Protein AF-A0A224XTD8-F1 (afdb_monomer_lite)

Foldseek 3Di:
DDDPVPDQEDEFEPECTQWNWPLVLLLVLLLVLLLVLVVVVVFDPCLSVPDCDPVNVVQLDAFWKQFLLQCKIFHADLQLAGPWMANQVHTDDPVRCCVVCNPRNHDPLSVVCSVPVVCLPPPVNVLGMHHRHDSNRSSLSNSSSSSSVRCVVVVHRNSSVVSVSSVVSCCQAAVQVCLVVVSHPSNVVCVVCVVSIIAARDPVVLVVLQVCVVRHAYEYAYLHQQVVSQVSCCVRNNVVSLSSHQEYEYNCVPPCVVVDQFWKFFDDPSHGDHTDRDTGTSTYIYGDDD

InterPro domains:
  IPR008380 HAD-superfamily hydrolase, subfamily IG, 5'-nucleotidase [PF05761] (3-268)
  IPR008380 HAD-superfamily hydrolase, subfamily IG, 5'-nucleotidase [PTHR12103] (2-268)
  IPR023214 HAD superfamily [G3DSA:3.40.50.1000] (167-289)
  IPR036412 HAD-like superfamily [SSF56784] (1-269)

Secondary structure (DSSP, 8-state):
---GGG-SEEEE-TBTTTB-B-HHHHHHHHHHHHHHHHHHTT--HHHHTS---HHHHHH--TTEEEETTTTEEEEE-TTS-EEEEEETTEEPPHHHHHHHHTTTT--HHHHHHHH-GGGGGSHHHHTTEEEE-STTTTTHHHHHHHHHHHHHHTT---HHHHHHHHHHHHHHHH-THHHHT---HHHHHHHH-GGGTBPPPPHHHHHHHHHHTTTSEEEEE-SS-HHHHHHHHHHHT-TTGGGG-SEEEES-TTTHHHHS---EEEEETTEEEEEESS--TT-EEE----

Structure (mmCIF, N/CA/C/O backbone):
data_AF-A0A224XTD8-F1
#
_entry.id   AF-A0A224XTD8-F1
#
loop_
_atom_site.group_PDB
_atom_site.id
_atom_site.type_symbol
_atom_site.label_atom_id
_atom_site.label_alt_id
_atom_site.label_comp_id
_atom_site.label_asym_id
_atom_site.label_entity_id
_atom_site.label_seq_id
_atom_site.pdbx_PDB_ins_code
_atom_site.Cartn_x
_atom_site.Cartn_y
_atom_site.Cartn_z
_atom_site.occupancy
_atom_site.B_iso_or_equiv
_atom_site.auth_seq_id
_atom_site.auth_comp_id
_atom_site.auth_asym_id
_atom_site.auth_atom_id
_atom_site.pdbx_PDB_model_num
ATOM 1 N N . SER A 1 1 ? 12.846 6.103 29.616 1.00 82.56 1 SER A N 1
ATOM 2 C CA . SER A 1 1 ? 12.222 4.875 29.083 1.00 82.56 1 SER A CA 1
ATOM 3 C C . SER A 1 1 ? 10.746 5.136 28.841 1.00 82.56 1 SER A C 1
ATOM 5 O O . SER A 1 1 ? 10.164 5.953 29.549 1.00 82.56 1 SER A O 1
ATOM 7 N N . PHE A 1 2 ? 10.160 4.486 27.834 1.00 87.44 2 PHE A N 1
ATOM 8 C CA . PHE A 1 2 ? 8.716 4.507 27.592 1.00 87.44 2 PHE A CA 1
ATOM 9 C C . PHE A 1 2 ? 7.998 3.630 28.633 1.00 87.44 2 PHE A C 1
ATOM 11 O O . PHE A 1 2 ? 8.485 2.545 28.948 1.00 87.44 2 PHE A O 1
ATOM 18 N N . ASN A 1 3 ? 6.880 4.109 29.184 1.00 89.88 3 ASN A N 1
ATOM 19 C CA . ASN A 1 3 ? 6.009 3.348 30.082 1.00 89.88 3 ASN A CA 1
ATOM 20 C C . ASN A 1 3 ? 4.548 3.704 29.773 1.00 89.88 3 ASN A C 1
ATOM 22 O O . ASN A 1 3 ? 4.142 4.848 29.973 1.00 89.88 3 ASN A O 1
ATOM 26 N N . VAL A 1 4 ? 3.786 2.711 29.313 1.00 87.88 4 VAL A N 1
ATOM 27 C CA . VAL A 1 4 ? 2.382 2.839 28.902 1.00 87.88 4 VAL A CA 1
ATOM 28 C C . VAL A 1 4 ? 1.454 3.290 30.039 1.00 87.88 4 VAL A C 1
ATOM 30 O O . VAL A 1 4 ? 0.474 3.991 29.797 1.00 87.88 4 VAL A O 1
ATOM 33 N N . ASP A 1 5 ? 1.790 2.978 31.292 1.00 88.62 5 ASP A N 1
ATOM 34 C CA . ASP A 1 5 ? 0.961 3.309 32.454 1.00 88.62 5 ASP A CA 1
ATOM 35 C C . ASP A 1 5 ? 0.851 4.817 32.683 1.00 88.62 5 ASP A C 1
ATOM 37 O O . ASP A 1 5 ? -0.138 5.272 33.250 1.00 88.62 5 ASP A O 1
ATOM 41 N N . ARG A 1 6 ? 1.832 5.588 32.194 1.00 94.00 6 ARG A N 1
ATOM 42 C CA . ARG A 1 6 ? 1.903 7.051 32.332 1.00 94.00 6 ARG A CA 1
ATOM 43 C C . ARG A 1 6 ? 1.009 7.821 31.360 1.00 94.00 6 ARG A C 1
ATOM 45 O O . ARG A 1 6 ? 1.012 9.046 31.412 1.00 94.00 6 ARG A O 1
ATOM 52 N N . TYR A 1 7 ? 0.312 7.133 30.460 1.00 95.31 7 TYR A N 1
ATOM 53 C CA . TYR A 1 7 ? -0.544 7.754 29.454 1.00 95.31 7 TYR A CA 1
ATOM 54 C C . TYR A 1 7 ? -2.014 7.468 29.754 1.00 95.31 7 TYR A C 1
ATOM 56 O O . TYR A 1 7 ? -2.380 6.320 30.017 1.00 95.31 7 TYR A O 1
ATOM 64 N N . ASP A 1 8 ? -2.849 8.503 29.687 1.00 96.00 8 ASP A N 1
ATOM 65 C CA . ASP A 1 8 ? -4.299 8.392 29.899 1.00 96.00 8 ASP A CA 1
ATOM 66 C C . ASP A 1 8 ? -5.019 7.836 28.667 1.00 96.00 8 ASP A C 1
ATOM 68 O O . ASP A 1 8 ? -6.026 7.138 28.789 1.00 96.00 8 ASP A O 1
ATOM 72 N N . CYS A 1 9 ? -4.464 8.114 27.484 1.00 96.50 9 CYS A N 1
ATOM 73 C CA . CYS A 1 9 ? -5.020 7.723 26.197 1.00 96.50 9 CYS A CA 1
ATOM 74 C C . CYS A 1 9 ? -4.008 6.900 25.393 1.00 96.50 9 CYS A C 1
ATOM 76 O O . CYS A 1 9 ? -2.834 7.268 25.307 1.00 96.50 9 CYS A O 1
ATOM 78 N N . ILE A 1 10 ? -4.466 5.819 24.762 1.00 96.69 10 ILE A N 1
ATOM 79 C CA . ILE A 1 10 ? -3.646 4.958 23.904 1.00 96.69 10 ILE A CA 1
ATOM 80 C C . ILE A 1 10 ? -4.344 4.780 22.559 1.00 96.69 10 ILE A C 1
ATOM 82 O O . ILE A 1 10 ? -5.475 4.301 22.491 1.00 96.69 10 ILE A O 1
ATOM 86 N N . GLY A 1 11 ? -3.642 5.160 21.493 1.00 96.38 11 GLY A N 1
ATOM 87 C CA . GLY A 1 11 ? -4.108 5.041 20.118 1.00 96.38 11 GLY A CA 1
ATOM 88 C C . GLY A 1 11 ? -3.458 3.876 19.391 1.00 96.38 11 GLY A C 1
ATOM 89 O O . GLY A 1 11 ? -2.244 3.698 19.477 1.00 96.38 11 GLY A O 1
ATOM 90 N N . PHE A 1 12 ? -4.253 3.132 18.632 1.00 97.62 12 PHE A N 1
ATOM 91 C CA . PHE A 1 12 ? -3.788 2.066 17.752 1.00 97.62 12 PHE A CA 1
ATOM 92 C C . PHE A 1 12 ? -4.053 2.410 16.289 1.00 97.62 12 PHE A C 1
ATOM 94 O O . PHE A 1 12 ? -5.037 3.071 15.963 1.00 97.62 12 PHE A O 1
ATOM 101 N N . ASP A 1 13 ? -3.189 1.923 15.404 1.00 97.69 13 ASP A N 1
ATOM 102 C CA . ASP A 1 13 ? -3.504 1.784 13.983 1.00 97.69 13 ASP A CA 1
ATOM 103 C C . ASP A 1 13 ? -4.098 0.393 13.715 1.00 97.69 13 ASP A C 1
ATOM 105 O O . ASP A 1 13 ? -3.939 -0.522 14.525 1.00 97.69 13 ASP A O 1
ATOM 109 N N . LEU A 1 14 ? -4.779 0.217 12.583 1.00 97.81 14 LEU A N 1
ATOM 110 C CA . LEU A 1 14 ? -5.357 -1.064 12.189 1.00 97.81 14 LEU A CA 1
ATOM 111 C C . LEU A 1 14 ? -4.407 -1.844 11.279 1.00 97.81 14 LEU A C 1
ATOM 113 O O . LEU A 1 14 ? -3.783 -2.812 11.715 1.00 97.81 14 LEU A O 1
ATOM 117 N N . ASP A 1 15 ? -4.309 -1.433 10.018 1.00 96.75 15 ASP A N 1
ATOM 118 C CA . ASP A 1 15 ? -3.609 -2.167 8.970 1.00 96.75 15 ASP A CA 1
ATOM 119 C C . ASP A 1 15 ? -2.102 -2.225 9.237 1.00 96.75 15 ASP A C 1
ATOM 121 O O . ASP A 1 15 ? -1.460 -1.208 9.489 1.00 96.75 15 ASP A O 1
ATOM 125 N N . ASN A 1 16 ? -1.532 -3.432 9.203 1.00 94.00 16 ASN A N 1
ATOM 126 C CA . ASN A 1 16 ? -0.135 -3.709 9.553 1.00 94.00 16 ASN A CA 1
ATOM 127 C C . ASN A 1 16 ? 0.260 -3.320 10.993 1.00 94.00 16 ASN A C 1
ATOM 129 O O . ASN A 1 16 ? 1.447 -3.177 11.281 1.00 94.00 16 ASN A O 1
ATOM 133 N N . THR A 1 17 ? -0.718 -3.161 11.895 1.00 96.00 17 THR A N 1
ATOM 134 C CA . THR A 1 17 ? -0.498 -2.957 13.339 1.00 96.00 17 THR A CA 1
ATOM 135 C C . THR A 1 17 ? -1.310 -3.947 14.169 1.00 96.00 17 THR A C 1
ATOM 137 O O . THR A 1 17 ? -0.736 -4.841 14.778 1.00 96.00 17 THR A O 1
ATOM 140 N N . LEU A 1 18 ? -2.641 -3.825 14.189 1.00 97.69 18 LEU A N 1
ATOM 141 C CA . LEU A 1 18 ? -3.521 -4.812 14.830 1.00 97.69 18 LEU A CA 1
ATOM 142 C C . LEU A 1 18 ? -3.983 -5.891 13.846 1.00 97.69 18 LEU A C 1
ATOM 144 O O . LEU A 1 18 ? -4.163 -7.049 14.222 1.00 97.69 18 LEU A O 1
ATOM 148 N N . CYS A 1 19 ? -4.166 -5.503 12.584 1.00 97.81 19 CYS A N 1
ATOM 149 C CA . CYS A 1 19 ? -4.455 -6.388 11.469 1.00 97.81 19 CYS A CA 1
ATOM 150 C C . CYS A 1 19 ? -3.156 -6.690 10.720 1.00 97.81 19 CYS A C 1
ATOM 152 O O . CYS A 1 19 ? -2.729 -5.924 9.854 1.00 97.81 19 CYS A O 1
ATOM 154 N N . GLU A 1 20 ? -2.516 -7.801 11.070 1.00 97.50 20 GLU A N 1
ATOM 155 C CA . GLU A 1 20 ? -1.327 -8.277 10.369 1.00 97.50 20 GLU A CA 1
ATOM 156 C C . GLU A 1 20 ? -1.709 -9.046 9.102 1.00 97.50 20 GLU A C 1
ATOM 158 O O . GLU A 1 20 ? -2.584 -9.914 9.121 1.00 97.50 20 GLU A O 1
ATOM 163 N N . TYR A 1 21 ? -1.008 -8.765 8.007 1.00 97.69 21 TYR A N 1
ATOM 164 C CA . TYR A 1 21 ? -1.218 -9.434 6.730 1.00 97.69 21 TYR A CA 1
ATOM 165 C C . TYR A 1 21 ? -0.177 -10.532 6.486 1.00 97.69 21 TYR A C 1
ATOM 167 O O . TYR A 1 21 ? 0.972 -10.463 6.929 1.00 97.69 21 TYR A O 1
ATOM 175 N N . LYS A 1 22 ? -0.569 -11.554 5.727 1.00 98.00 22 LYS A N 1
ATOM 176 C CA . LYS A 1 22 ? 0.317 -12.593 5.197 1.00 98.00 22 LYS A CA 1
ATOM 177 C C . LYS A 1 22 ? 1.077 -12.022 4.006 1.00 98.00 22 LYS A C 1
ATOM 179 O O . LYS A 1 22 ? 0.638 -12.149 2.867 1.00 98.00 22 LYS A O 1
ATOM 184 N N . ILE A 1 23 ? 2.207 -11.376 4.294 1.00 95.69 23 ILE A N 1
ATOM 185 C CA . ILE A 1 23 ? 2.926 -10.509 3.347 1.00 95.69 23 ILE A CA 1
ATOM 186 C C . ILE A 1 23 ? 3.229 -11.187 2.003 1.00 95.69 23 ILE A C 1
ATOM 188 O O . ILE A 1 23 ? 2.954 -10.584 0.975 1.00 95.69 23 ILE A O 1
ATOM 192 N N . ASP A 1 24 ? 3.720 -12.433 1.974 1.00 96.44 24 ASP A N 1
ATOM 193 C CA . ASP A 1 24 ? 3.998 -13.121 0.697 1.00 96.44 24 ASP A CA 1
ATOM 194 C C . ASP A 1 24 ? 2.729 -13.275 -0.164 1.00 96.44 24 ASP A C 1
ATOM 196 O O . ASP A 1 24 ? 2.730 -12.915 -1.340 1.00 96.44 24 ASP A O 1
ATOM 200 N N . ALA A 1 25 ? 1.620 -13.726 0.432 1.00 97.94 25 ALA A N 1
ATOM 201 C CA . ALA A 1 25 ? 0.355 -13.905 -0.277 1.00 97.94 25 ALA A CA 1
ATOM 202 C C . ALA A 1 25 ? -0.260 -12.567 -0.720 1.00 97.94 25 ALA A C 1
ATOM 204 O O . ALA A 1 25 ? -0.749 -12.457 -1.846 1.00 97.94 25 ALA A O 1
ATOM 205 N N . LEU A 1 26 ? -0.214 -11.553 0.152 1.00 97.62 26 LEU A N 1
ATOM 206 C CA . LEU A 1 26 ? -0.720 -10.208 -0.122 1.00 97.62 26 LEU A CA 1
ATOM 207 C C . LEU A 1 26 ? 0.027 -9.570 -1.302 1.00 97.62 26 LEU A C 1
ATOM 209 O O . LEU A 1 26 ? -0.596 -9.207 -2.295 1.00 97.62 26 LEU A O 1
ATOM 213 N N . VAL A 1 27 ? 1.357 -9.532 -1.237 1.00 97.56 27 VAL A N 1
ATOM 214 C CA . VAL A 1 27 ? 2.216 -8.881 -2.240 1.00 97.56 27 VAL A CA 1
ATOM 215 C C . VAL A 1 27 ? 2.088 -9.541 -3.608 1.00 97.56 27 VAL A C 1
ATOM 217 O O . VAL A 1 27 ? 2.054 -8.854 -4.627 1.00 97.56 27 VAL A O 1
ATOM 220 N N . ARG A 1 28 ? 1.972 -10.875 -3.656 1.00 98.12 28 ARG A N 1
ATOM 221 C CA . ARG A 1 28 ? 1.723 -11.601 -4.911 1.00 98.12 28 ARG A CA 1
ATOM 222 C C . ARG A 1 28 ? 0.379 -11.227 -5.522 1.00 98.12 28 ARG A C 1
ATOM 224 O O . ARG A 1 28 ? 0.301 -11.002 -6.727 1.00 98.12 28 ARG A O 1
ATOM 231 N N . MET A 1 29 ? -0.675 -11.176 -4.708 1.00 98.31 29 MET A N 1
ATOM 232 C CA . MET A 1 29 ? -1.998 -10.762 -5.170 1.00 98.31 29 MET A CA 1
ATOM 233 C C . MET A 1 29 ? -1.961 -9.328 -5.701 1.00 98.31 29 MET A C 1
ATOM 235 O O . MET A 1 29 ? -2.441 -9.084 -6.803 1.00 98.31 29 MET A O 1
ATOM 239 N N . GLU A 1 30 ? -1.384 -8.399 -4.944 1.00 98.50 30 GLU A N 1
ATOM 240 C CA . GLU A 1 30 ? -1.277 -6.996 -5.338 1.00 98.50 30 GLU A CA 1
ATOM 241 C C . GLU A 1 30 ? -0.510 -6.849 -6.647 1.00 98.50 30 GLU A C 1
ATOM 243 O O . GLU A 1 30 ? -1.040 -6.259 -7.584 1.00 98.50 30 GLU A O 1
ATOM 248 N N . TYR A 1 31 ? 0.674 -7.463 -6.760 1.00 98.75 31 TYR A N 1
ATOM 249 C CA . TYR A 1 31 ? 1.445 -7.455 -8.000 1.00 98.75 31 TYR A CA 1
ATOM 250 C C . TYR A 1 31 ? 0.620 -7.958 -9.187 1.00 98.75 31 TYR A C 1
ATOM 252 O O . TYR A 1 31 ? 0.594 -7.308 -10.229 1.00 98.75 31 TYR A O 1
ATOM 260 N N . ASN A 1 32 ? -0.078 -9.088 -9.039 1.00 98.50 32 ASN A N 1
ATOM 261 C CA . ASN A 1 32 ? -0.877 -9.657 -10.124 1.00 98.50 32 ASN A CA 1
ATOM 262 C C . ASN A 1 32 ? -2.002 -8.708 -10.559 1.00 98.50 32 ASN A C 1
ATOM 264 O O . ASN A 1 32 ? -2.201 -8.511 -11.754 1.00 98.50 32 ASN A O 1
ATOM 268 N N . VAL A 1 33 ? -2.690 -8.066 -9.609 1.00 98.44 33 VAL A N 1
ATOM 269 C CA . VAL A 1 33 ? -3.727 -7.067 -9.916 1.00 98.44 33 VAL A CA 1
ATOM 270 C C . VAL A 1 33 ? -3.128 -5.851 -10.634 1.00 98.44 33 VAL A C 1
ATOM 272 O O . VAL A 1 33 ? -3.701 -5.376 -11.617 1.00 98.44 33 VAL A O 1
ATOM 275 N N . MET A 1 34 ? -1.960 -5.369 -10.195 1.00 98.69 34 MET A N 1
ATOM 276 C CA . MET A 1 34 ? -1.246 -4.275 -10.864 1.00 98.69 34 MET A CA 1
ATOM 277 C C . MET A 1 34 ? -0.840 -4.661 -12.293 1.00 98.69 34 MET A C 1
ATOM 279 O O . MET A 1 34 ? -1.063 -3.898 -13.233 1.00 98.69 34 MET A O 1
ATOM 283 N N . ALA A 1 35 ? -0.273 -5.856 -12.466 1.00 98.69 35 ALA A N 1
ATOM 284 C CA . ALA A 1 35 ? 0.161 -6.389 -13.750 1.00 98.69 35 ALA A CA 1
ATOM 285 C C . ALA A 1 35 ? -1.012 -6.531 -14.727 1.00 98.69 35 ALA A C 1
ATOM 287 O O . ALA A 1 35 ? -0.908 -6.072 -15.860 1.00 98.69 35 ALA A O 1
ATOM 288 N N . GLU A 1 36 ? -2.145 -7.092 -14.296 1.00 98.44 36 GLU A N 1
ATOM 289 C CA . GLU A 1 36 ? -3.362 -7.199 -15.112 1.00 98.44 36 GLU A CA 1
ATOM 290 C C . GLU A 1 36 ? -3.854 -5.825 -15.587 1.00 98.44 36 GLU A C 1
ATOM 292 O O . GLU A 1 36 ? -4.170 -5.648 -16.768 1.00 98.44 36 GLU A O 1
ATOM 297 N N . HIS A 1 37 ? -3.869 -4.831 -14.693 1.00 98.12 37 HIS A N 1
ATOM 298 C CA . HIS A 1 37 ? -4.265 -3.472 -15.051 1.00 98.12 37 HIS A CA 1
ATOM 299 C C . HIS A 1 37 ? -3.313 -2.862 -16.088 1.00 98.12 37 HIS A C 1
ATOM 301 O O . HIS A 1 37 ? -3.766 -2.339 -17.105 1.00 98.12 37 HIS A O 1
ATOM 307 N N . LEU A 1 38 ? -1.999 -2.966 -15.886 1.00 98.62 38 LEU A N 1
ATOM 308 C CA . LEU A 1 38 ? -1.000 -2.457 -16.832 1.00 98.62 38 LEU A CA 1
ATOM 309 C C . LEU A 1 38 ? -1.067 -3.195 -18.181 1.00 98.62 38 LEU A C 1
ATOM 311 O O . LEU A 1 38 ? -1.024 -2.573 -19.238 1.00 98.62 38 LEU A O 1
ATOM 315 N N . ILE A 1 39 ? -1.281 -4.510 -18.192 1.00 98.62 39 ILE A N 1
ATOM 316 C CA . ILE A 1 39 ? -1.492 -5.263 -19.438 1.00 98.62 39 ILE A CA 1
ATOM 317 C C . ILE A 1 39 ? -2.714 -4.726 -20.194 1.00 98.62 39 ILE A C 1
ATOM 319 O O . ILE A 1 39 ? -2.646 -4.529 -21.407 1.00 98.62 39 ILE A O 1
ATOM 323 N N . SER A 1 40 ? -3.806 -4.403 -19.491 1.00 97.75 40 SER A N 1
ATOM 324 C CA . SER A 1 40 ? -4.997 -3.795 -20.108 1.00 97.75 40 SER A CA 1
ATOM 325 C C . SER A 1 40 ? -4.729 -2.414 -20.730 1.00 97.75 40 SER A C 1
ATOM 327 O O . SER A 1 40 ? -5.443 -1.997 -21.642 1.00 97.75 40 SER A O 1
ATOM 329 N N . LYS A 1 41 ? -3.669 -1.727 -20.284 1.00 96.50 41 LYS A N 1
ATOM 330 C CA . LYS A 1 41 ? -3.176 -0.455 -20.837 1.00 96.50 41 LYS A CA 1
ATOM 331 C C . LYS A 1 41 ? -2.233 -0.635 -22.031 1.00 96.50 41 LYS A C 1
ATOM 333 O O . LYS A 1 41 ? -1.846 0.351 -22.650 1.00 96.50 41 LYS A O 1
ATOM 338 N N . GLY A 1 42 ? -1.891 -1.872 -22.394 1.00 97.12 42 GLY A N 1
ATOM 339 C CA . GLY A 1 42 ? -1.042 -2.181 -23.547 1.00 97.12 42 GLY A CA 1
ATOM 340 C C . GLY A 1 42 ? 0.438 -2.386 -23.217 1.00 97.12 42 GLY A C 1
ATOM 341 O O . GLY A 1 42 ? 1.272 -2.330 -24.126 1.00 97.12 42 GLY A O 1
ATOM 342 N N . TYR A 1 43 ? 0.777 -2.621 -21.946 1.00 98.19 43 TYR A N 1
ATOM 343 C CA . TYR A 1 43 ? 2.094 -3.132 -21.557 1.00 98.19 43 TYR A CA 1
ATOM 344 C C . TYR A 1 43 ? 2.214 -4.634 -21.854 1.00 98.19 43 TYR A C 1
ATOM 346 O O . TYR A 1 43 ? 1.221 -5.364 -21.899 1.00 98.19 43 TYR A O 1
ATOM 354 N N . SER A 1 44 ? 3.440 -5.115 -22.066 1.00 98.06 44 SER A N 1
ATOM 355 C CA . SER A 1 44 ? 3.682 -6.513 -22.440 1.00 98.06 44 SER A CA 1
ATOM 356 C C . SER A 1 44 ? 3.272 -7.515 -21.357 1.00 98.06 44 SER A C 1
ATOM 358 O O . SER A 1 44 ? 3.895 -7.616 -20.297 1.00 98.06 44 SER A O 1
ATOM 360 N N . ALA A 1 45 ? 2.284 -8.353 -21.684 1.00 98.25 45 ALA A N 1
ATOM 361 C CA . ALA A 1 45 ? 1.874 -9.481 -20.850 1.00 98.25 45 ALA A CA 1
ATOM 362 C C . ALA A 1 45 ? 3.002 -10.493 -20.622 1.00 98.25 45 ALA A C 1
ATOM 364 O O . ALA A 1 45 ? 3.098 -11.056 -19.539 1.00 98.25 45 ALA A O 1
ATOM 365 N N . HIS A 1 46 ? 3.887 -10.695 -21.602 1.00 97.75 46 HIS A N 1
ATOM 366 C CA . HIS A 1 46 ? 5.026 -11.602 -21.448 1.00 97.75 46 HIS A CA 1
ATOM 367 C C . HIS A 1 46 ? 5.981 -11.143 -20.335 1.00 97.75 46 HIS A C 1
ATOM 369 O O . HIS A 1 46 ? 6.523 -11.972 -19.611 1.00 97.75 46 HIS A O 1
ATOM 375 N N . ILE A 1 47 ? 6.185 -9.830 -20.192 1.00 97.88 47 ILE A N 1
ATOM 376 C CA . ILE A 1 47 ? 7.093 -9.267 -19.186 1.00 97.88 47 ILE A CA 1
ATOM 377 C C . ILE A 1 47 ? 6.381 -9.151 -17.831 1.00 97.88 47 ILE A C 1
ATOM 379 O O . ILE A 1 47 ? 6.921 -9.576 -16.812 1.00 97.88 47 ILE A O 1
ATOM 383 N N . LEU A 1 48 ? 5.157 -8.615 -17.807 1.00 98.50 48 LEU A N 1
ATOM 384 C CA . LEU A 1 48 ? 4.419 -8.377 -16.562 1.00 98.50 48 LEU A CA 1
ATOM 385 C C . LEU A 1 48 ? 3.867 -9.654 -15.918 1.00 98.50 48 LEU A C 1
ATOM 387 O O . LEU A 1 48 ? 3.847 -9.746 -14.697 1.00 98.50 48 LEU A O 1
ATOM 391 N N . ALA A 1 49 ? 3.476 -10.663 -16.698 1.00 97.81 49 ALA A N 1
ATOM 392 C CA . ALA A 1 49 ? 3.006 -11.944 -16.162 1.00 97.81 49 ALA A CA 1
ATOM 393 C C . ALA A 1 49 ? 4.139 -12.966 -15.955 1.00 97.81 49 ALA A C 1
ATOM 395 O O . ALA A 1 49 ? 3.872 -14.142 -15.697 1.00 97.81 49 ALA A O 1
ATOM 396 N N . ALA A 1 50 ? 5.406 -12.549 -16.081 1.00 97.88 50 ALA A N 1
ATOM 397 C CA . ALA A 1 50 ? 6.532 -13.425 -15.789 1.00 97.88 50 ALA A CA 1
ATOM 398 C C . ALA A 1 50 ? 6.487 -13.885 -14.315 1.00 97.88 50 ALA A C 1
ATOM 400 O O . ALA A 1 50 ? 6.068 -13.104 -13.450 1.00 97.88 50 ALA A O 1
ATOM 401 N N . PRO A 1 51 ? 6.927 -15.121 -14.003 1.00 97.12 51 PRO A N 1
ATOM 402 C CA . PRO A 1 51 ? 6.857 -15.669 -12.652 1.00 97.12 51 PRO A CA 1
ATOM 403 C C . PRO A 1 51 ? 7.461 -14.749 -11.583 1.00 97.12 51 PRO A C 1
ATOM 405 O O . PRO A 1 51 ? 8.381 -13.976 -11.854 1.00 97.12 51 PRO A O 1
ATOM 408 N N . LEU A 1 52 ? 6.919 -14.847 -10.369 1.00 97.44 52 LEU A N 1
ATOM 409 C CA . LEU A 1 52 ? 7.425 -14.166 -9.179 1.00 97.44 52 LEU A CA 1
ATOM 410 C C . LEU A 1 52 ? 8.238 -15.153 -8.342 1.00 97.44 52 LEU A C 1
ATOM 412 O O . LEU A 1 52 ? 7.692 -15.795 -7.433 1.00 97.44 52 LEU A O 1
ATOM 416 N N . ASP A 1 53 ? 9.516 -15.318 -8.675 1.00 95.75 53 ASP A N 1
ATOM 417 C CA . ASP A 1 53 ? 10.419 -16.140 -7.880 1.00 95.75 53 ASP A CA 1
ATOM 418 C C . ASP A 1 53 ? 10.965 -15.359 -6.667 1.00 95.75 53 ASP A C 1
ATOM 420 O O . ASP A 1 53 ? 10.534 -14.243 -6.365 1.00 95.75 53 ASP A O 1
ATOM 424 N N . ALA A 1 54 ? 11.863 -15.972 -5.892 1.00 95.75 54 ALA A N 1
ATOM 425 C CA . ALA A 1 54 ? 12.407 -15.350 -4.685 1.00 95.75 54 ALA A CA 1
ATOM 426 C C . ALA A 1 54 ? 13.117 -14.010 -4.960 1.00 95.75 54 ALA A C 1
ATOM 428 O O . ALA A 1 54 ? 13.078 -13.120 -4.113 1.00 95.75 54 ALA A O 1
ATOM 429 N N . LYS A 1 55 ? 13.739 -13.847 -6.131 1.00 95.94 55 LYS A N 1
ATOM 430 C CA . LYS A 1 55 ? 14.413 -12.621 -6.557 1.00 95.94 55 LYS A CA 1
ATOM 431 C C . LYS A 1 55 ? 13.408 -11.513 -6.857 1.00 95.94 55 LYS A C 1
ATOM 433 O O . LYS A 1 55 ? 13.623 -10.384 -6.425 1.00 95.94 55 LYS A O 1
ATOM 438 N N . GLU A 1 56 ? 12.317 -11.808 -7.565 1.00 97.12 56 GLU A N 1
ATOM 439 C CA . GLU A 1 56 ? 11.250 -10.824 -7.787 1.00 97.12 56 GLU A CA 1
ATOM 440 C C . GLU A 1 56 ? 10.600 -10.396 -6.475 1.00 97.12 56 GLU A C 1
ATOM 442 O O . GLU A 1 56 ? 10.345 -9.210 -6.271 1.00 97.12 56 GLU A O 1
ATOM 447 N N . MET A 1 57 ? 10.371 -11.351 -5.571 1.00 96.88 57 MET A N 1
ATOM 448 C CA . MET A 1 57 ? 9.837 -11.048 -4.246 1.00 96.88 57 MET A CA 1
ATOM 449 C C . MET A 1 57 ? 10.797 -10.170 -3.433 1.00 96.88 57 MET A C 1
ATOM 451 O O . MET A 1 57 ? 10.345 -9.226 -2.794 1.00 96.88 57 MET A O 1
ATOM 455 N N . ASP A 1 58 ? 12.110 -10.424 -3.491 1.00 95.06 58 ASP A N 1
ATOM 456 C CA . ASP A 1 58 ? 13.121 -9.597 -2.816 1.00 95.06 58 ASP A CA 1
ATOM 457 C C . ASP A 1 58 ? 13.261 -8.196 -3.432 1.00 95.06 58 ASP A C 1
ATOM 459 O O . ASP A 1 58 ? 13.610 -7.256 -2.722 1.00 95.06 58 ASP A O 1
ATOM 463 N N . PHE A 1 59 ? 12.956 -8.022 -4.723 1.00 97.06 59 PHE A N 1
ATOM 464 C CA . PHE A 1 59 ? 12.965 -6.710 -5.381 1.00 97.06 59 PHE A CA 1
ATOM 465 C C . PHE A 1 59 ? 11.888 -5.769 -4.814 1.00 97.06 59 PHE A C 1
ATOM 467 O O . PHE A 1 59 ? 12.101 -4.557 -4.726 1.00 97.06 59 PHE A O 1
ATOM 474 N N . MET A 1 60 ? 10.743 -6.318 -4.397 1.00 97.12 60 MET A N 1
ATOM 475 C CA . MET A 1 60 ? 9.610 -5.564 -3.856 1.00 97.12 60 MET A CA 1
ATOM 476 C C . MET A 1 60 ? 9.850 -5.164 -2.396 1.00 97.12 60 MET A C 1
ATOM 478 O O . MET A 1 60 ? 9.364 -5.802 -1.466 1.00 97.12 60 MET A O 1
ATOM 482 N N . GLN A 1 61 ? 10.621 -4.093 -2.188 1.00 93.62 61 GLN A N 1
ATOM 483 C CA . GLN A 1 61 ? 11.027 -3.625 -0.858 1.00 93.62 61 GLN A CA 1
ATOM 484 C C . GLN A 1 61 ? 10.343 -2.318 -0.455 1.00 93.62 61 GLN A C 1
ATOM 486 O O . GLN A 1 61 ? 10.198 -1.390 -1.251 1.00 93.62 61 GLN A O 1
ATOM 491 N N . ARG A 1 62 ? 10.045 -2.183 0.842 1.00 93.25 62 ARG A N 1
ATOM 492 C CA . ARG A 1 62 ? 9.651 -0.896 1.431 1.00 93.25 62 ARG A CA 1
ATOM 493 C C . ARG A 1 62 ? 10.806 0.104 1.463 1.00 93.25 62 ARG A C 1
ATOM 495 O O . ARG A 1 62 ? 11.985 -0.229 1.650 1.00 93.25 62 ARG A O 1
ATOM 502 N N . GLY A 1 63 ? 10.443 1.374 1.359 1.00 90.69 63 GLY A N 1
ATOM 503 C CA . GLY A 1 63 ? 11.342 2.520 1.354 1.00 90.69 63 GLY A CA 1
ATOM 504 C C . GLY A 1 63 ? 12.134 2.656 0.057 1.00 90.69 63 GLY A C 1
ATOM 505 O O . GLY A 1 63 ? 13.290 3.079 0.121 1.00 90.69 63 GLY A O 1
ATOM 506 N N . LEU A 1 64 ? 11.574 2.216 -1.071 1.00 94.50 64 LEU A N 1
ATOM 507 C CA . LEU A 1 64 ? 12.062 2.539 -2.413 1.00 94.50 64 LEU A CA 1
ATOM 508 C C . LEU A 1 64 ? 11.364 3.808 -2.916 1.00 94.50 64 LEU A C 1
ATOM 510 O O . LEU A 1 64 ? 10.262 4.132 -2.472 1.00 94.50 64 LEU A O 1
ATOM 514 N N . LEU A 1 65 ? 11.998 4.517 -3.848 1.00 93.25 65 LEU A N 1
ATOM 515 C CA . LEU A 1 65 ? 11.360 5.595 -4.599 1.00 93.25 65 LEU A CA 1
ATOM 516 C C . LEU A 1 65 ? 11.341 5.236 -6.083 1.00 93.25 65 LEU A C 1
ATOM 518 O O . LEU A 1 65 ? 12.335 4.749 -6.620 1.00 93.25 65 LEU A O 1
ATOM 522 N N . LEU A 1 66 ? 10.224 5.514 -6.740 1.00 95.38 66 LEU A N 1
ATOM 523 C CA . LEU A 1 66 ? 10.108 5.483 -8.191 1.00 95.38 66 LEU A CA 1
ATOM 524 C C . LEU A 1 66 ? 10.445 6.874 -8.718 1.00 95.38 66 LEU A C 1
ATOM 526 O O . LEU A 1 66 ? 9.838 7.848 -8.283 1.00 95.38 66 LEU A O 1
ATOM 530 N N . ASP A 1 67 ? 11.415 6.958 -9.618 1.00 94.38 67 ASP A N 1
ATOM 531 C CA . ASP A 1 67 ? 11.776 8.155 -10.374 1.00 94.38 67 ASP A CA 1
ATOM 532 C C . ASP A 1 67 ? 11.133 8.043 -11.759 1.00 94.38 67 ASP A C 1
ATOM 534 O O . ASP A 1 67 ? 11.591 7.287 -12.627 1.00 94.38 67 ASP A O 1
ATOM 538 N N . PHE A 1 68 ? 10.033 8.770 -11.942 1.00 94.56 68 PHE A N 1
ATOM 539 C CA . PHE A 1 68 ? 9.262 8.784 -13.181 1.00 94.56 68 PHE A CA 1
ATOM 540 C C . PHE A 1 68 ? 9.947 9.579 -14.289 1.00 94.56 68 PHE A C 1
ATOM 542 O O . PHE A 1 68 ? 9.669 9.344 -15.461 1.00 94.56 68 PHE A O 1
ATOM 549 N N . GLU A 1 69 ? 10.872 10.483 -13.956 1.00 91.88 69 GLU A N 1
ATOM 550 C CA . GLU A 1 69 ? 11.620 11.232 -14.968 1.00 91.88 69 GLU A CA 1
ATOM 551 C C . GLU A 1 69 ? 12.666 10.348 -15.651 1.00 91.88 69 GLU A C 1
ATOM 553 O O . GLU A 1 69 ? 12.932 10.514 -16.841 1.00 91.88 69 GLU A O 1
ATOM 558 N N . ARG A 1 70 ? 13.273 9.419 -14.901 1.00 94.12 70 ARG A N 1
ATOM 559 C CA . ARG A 1 70 ? 14.413 8.613 -15.373 1.00 94.12 70 ARG A CA 1
ATOM 560 C C . ARG A 1 70 ? 14.116 7.130 -15.566 1.00 94.12 70 ARG A C 1
ATOM 562 O O . ARG A 1 70 ? 15.025 6.413 -15.963 1.00 94.12 70 ARG A O 1
ATOM 569 N N . GLY A 1 71 ? 12.907 6.651 -15.271 1.00 97.06 71 GLY A N 1
ATOM 570 C CA . GLY A 1 71 ? 12.608 5.215 -15.374 1.00 97.06 71 GLY A CA 1
ATOM 571 C C . GLY A 1 71 ? 13.299 4.376 -14.292 1.00 97.06 71 GLY A C 1
ATOM 572 O O . GLY A 1 71 ? 13.557 3.190 -14.492 1.00 97.06 71 GLY A O 1
ATOM 573 N N . ASN A 1 72 ? 13.648 4.991 -13.157 1.00 97.62 72 ASN A N 1
ATOM 574 C CA . ASN A 1 72 ? 14.510 4.364 -12.157 1.00 97.62 72 ASN A CA 1
ATOM 575 C C . ASN A 1 72 ? 13.764 3.999 -10.873 1.00 97.62 72 ASN A C 1
ATOM 577 O O . ASN A 1 72 ? 12.809 4.662 -10.471 1.00 97.62 72 ASN A O 1
ATOM 581 N N . ILE A 1 73 ? 14.270 2.979 -10.186 1.00 97.88 73 ILE A N 1
ATOM 582 C CA . ILE A 1 73 ? 13.871 2.602 -8.833 1.00 97.88 73 ILE A CA 1
ATOM 583 C C . ILE A 1 73 ? 15.083 2.829 -7.940 1.00 97.88 73 ILE A C 1
ATOM 585 O O . ILE A 1 73 ? 16.144 2.253 -8.176 1.00 97.88 73 ILE A O 1
ATOM 589 N N . ILE A 1 74 ? 14.953 3.689 -6.932 1.00 95.38 74 ILE A N 1
ATOM 590 C CA . ILE A 1 74 ? 16.084 4.154 -6.123 1.00 95.38 74 ILE A CA 1
ATOM 591 C C . ILE A 1 74 ? 15.905 3.823 -4.641 1.00 95.38 74 ILE A C 1
ATOM 593 O O . ILE A 1 74 ? 14.814 3.917 -4.075 1.00 95.38 74 ILE A O 1
ATOM 597 N N . LYS A 1 75 ? 17.018 3.473 -3.990 1.00 93.81 75 LYS A N 1
ATOM 598 C CA . LYS A 1 75 ? 17.126 3.306 -2.539 1.00 93.81 75 LYS A CA 1
ATOM 599 C C . LYS A 1 75 ? 18.052 4.371 -1.977 1.00 93.81 75 LYS A C 1
ATOM 601 O O . LYS A 1 75 ? 19.227 4.438 -2.351 1.00 93.81 75 LYS A O 1
ATOM 606 N N . LEU A 1 76 ? 17.549 5.162 -1.040 1.00 91.44 76 LEU A N 1
ATOM 607 C CA . LEU A 1 76 ? 18.356 6.163 -0.350 1.00 91.44 76 LEU A CA 1
ATOM 608 C C . LEU A 1 76 ? 19.083 5.574 0.863 1.00 91.44 76 LEU A C 1
ATOM 610 O O . LEU A 1 76 ? 18.576 4.654 1.507 1.00 91.44 76 LEU A O 1
ATOM 614 N N . ASP A 1 77 ? 20.257 6.120 1.171 1.00 90.19 77 ASP A N 1
ATOM 615 C CA . ASP A 1 77 ? 20.915 5.932 2.464 1.00 90.19 77 ASP A CA 1
ATOM 616 C C . ASP A 1 77 ? 20.364 6.891 3.539 1.00 90.19 77 ASP A C 1
ATOM 618 O O . ASP A 1 77 ? 19.525 7.757 3.281 1.00 90.19 77 ASP A O 1
ATOM 622 N N . ASN A 1 78 ? 20.891 6.768 4.760 1.00 85.12 78 ASN A N 1
ATOM 623 C CA . ASN A 1 78 ? 20.532 7.604 5.912 1.00 85.12 78 ASN A CA 1
ATOM 624 C C . ASN A 1 78 ? 20.986 9.076 5.791 1.00 85.12 78 ASN A C 1
ATOM 626 O O . ASN A 1 78 ? 20.826 9.838 6.740 1.00 85.12 78 ASN A O 1
ATOM 630 N N . PHE A 1 79 ? 21.583 9.483 4.669 1.00 85.44 79 PHE A N 1
ATOM 631 C CA . PHE A 1 79 ? 21.991 10.860 4.377 1.00 85.44 79 PHE A CA 1
ATOM 632 C C . PHE A 1 79 ? 21.302 11.421 3.122 1.00 85.44 79 PHE A C 1
ATOM 634 O O . PHE A 1 79 ? 21.719 12.474 2.611 1.00 85.44 79 PHE A O 1
ATOM 641 N N . GLY A 1 80 ? 20.289 10.711 2.610 1.00 85.69 80 GLY A N 1
ATOM 642 C CA . GLY A 1 80 ? 19.524 11.082 1.424 1.00 85.69 80 GLY A CA 1
ATOM 643 C C . GLY A 1 80 ? 20.291 10.929 0.110 1.00 85.69 80 GLY A C 1
ATOM 644 O O . GLY A 1 80 ? 19.957 11.603 -0.862 1.00 85.69 80 GLY A O 1
ATOM 645 N N . LYS A 1 81 ? 21.344 10.103 0.059 1.00 90.69 81 LYS A N 1
ATOM 646 C CA . LYS A 1 81 ? 22.064 9.791 -1.187 1.00 90.69 81 LYS A CA 1
ATOM 647 C C . LYS A 1 81 ? 21.507 8.534 -1.833 1.00 90.69 81 LYS A C 1
ATOM 649 O O . LYS A 1 81 ? 21.150 7.589 -1.133 1.00 90.69 81 LYS A O 1
ATOM 654 N N . VAL A 1 82 ? 21.518 8.479 -3.163 1.00 94.06 82 VAL A N 1
ATOM 655 C CA . VAL A 1 82 ? 21.211 7.247 -3.902 1.00 94.06 82 VAL A CA 1
ATOM 656 C C . VAL A 1 82 ? 22.290 6.203 -3.605 1.00 94.06 82 VAL A C 1
ATOM 658 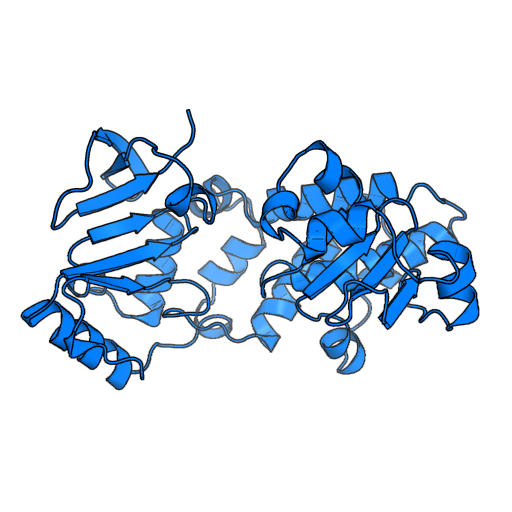O O . VAL A 1 82 ? 23.427 6.310 -4.062 1.00 94.06 82 VAL A O 1
ATOM 661 N N . SER A 1 83 ? 21.924 5.206 -2.800 1.00 93.75 83 SER A N 1
ATOM 662 C CA . SER A 1 83 ? 22.797 4.106 -2.372 1.00 93.75 83 SER A CA 1
ATOM 663 C C . SER A 1 83 ? 22.755 2.925 -3.337 1.00 93.75 83 SER A C 1
ATOM 665 O O . SER A 1 83 ? 23.763 2.257 -3.552 1.00 93.75 83 SER A O 1
ATOM 667 N N . ARG A 1 84 ? 21.580 2.676 -3.926 1.00 95.69 84 ARG A N 1
ATOM 668 C CA . ARG A 1 84 ? 21.329 1.673 -4.963 1.00 95.69 84 ARG A CA 1
ATOM 669 C C . ARG A 1 84 ? 20.277 2.210 -5.919 1.00 95.69 84 ARG A C 1
ATOM 671 O O . ARG A 1 84 ? 19.384 2.946 -5.493 1.00 95.69 84 ARG A O 1
ATOM 678 N N . ALA A 1 85 ? 20.366 1.808 -7.178 1.00 97.25 85 ALA A N 1
ATOM 679 C CA . ALA A 1 85 ? 19.352 2.103 -8.173 1.00 97.25 85 ALA A CA 1
ATOM 680 C C . ALA A 1 85 ? 19.257 0.982 -9.211 1.00 97.25 85 ALA A C 1
ATOM 682 O O . ALA A 1 85 ? 20.240 0.282 -9.467 1.00 97.25 85 ALA A O 1
ATOM 683 N N . SER A 1 86 ? 18.092 0.852 -9.831 1.00 98.44 86 SER A N 1
ATOM 684 C CA . SER A 1 86 ? 17.902 0.124 -11.083 1.00 98.44 86 SER A CA 1
ATOM 685 C C . SER A 1 86 ? 17.234 1.031 -12.113 1.00 98.44 86 SER A C 1
ATOM 687 O O . SER A 1 86 ? 16.492 1.939 -11.740 1.00 98.44 86 SER A O 1
ATOM 689 N N . HIS A 1 87 ? 17.508 0.777 -13.390 1.00 98.50 87 HIS A N 1
ATOM 690 C CA . HIS A 1 87 ? 16.704 1.261 -14.507 1.00 98.50 87 HIS A CA 1
ATOM 691 C C . HIS A 1 87 ? 15.917 0.073 -15.043 1.00 98.50 87 HIS A C 1
ATOM 693 O O . HIS A 1 87 ? 16.520 -0.940 -15.413 1.00 98.50 87 HIS A O 1
ATOM 699 N N . GLY A 1 88 ? 14.590 0.147 -14.962 1.00 98.31 88 GLY A N 1
ATOM 700 C CA . GLY A 1 88 ? 13.768 -1.054 -15.042 1.00 98.31 88 GLY A CA 1
ATOM 701 C C . GLY A 1 88 ? 14.235 -2.115 -14.037 1.00 98.31 88 GLY A C 1
ATOM 702 O O . GLY A 1 88 ? 14.525 -1.800 -12.874 1.00 98.31 88 GLY A O 1
ATOM 703 N N . THR A 1 89 ? 14.351 -3.373 -14.461 1.00 98.00 89 THR A N 1
ATOM 704 C CA . THR A 1 89 ? 14.860 -4.460 -13.597 1.00 98.00 89 THR A CA 1
ATOM 705 C C . THR A 1 89 ? 16.389 -4.569 -13.574 1.00 98.00 89 THR A C 1
ATOM 707 O O . THR A 1 89 ? 16.950 -5.364 -12.811 1.00 98.00 89 THR A O 1
ATOM 710 N N . ARG A 1 90 ? 17.102 -3.759 -14.367 1.00 97.94 90 ARG A N 1
ATOM 711 C CA . ARG A 1 90 ? 18.566 -3.783 -14.455 1.00 97.94 90 ARG A CA 1
ATOM 712 C C . ARG A 1 90 ? 19.199 -2.884 -13.397 1.00 97.94 90 ARG A C 1
ATOM 714 O O . ARG A 1 90 ? 19.053 -1.665 -13.429 1.00 97.94 90 ARG A O 1
ATOM 721 N N . SER A 1 91 ? 19.985 -3.472 -12.501 1.00 98.06 91 SER A N 1
ATOM 722 C CA . SER A 1 91 ? 20.784 -2.713 -11.534 1.00 98.06 91 SER A CA 1
ATOM 723 C C . SER A 1 91 ? 21.765 -1.761 -12.225 1.00 98.06 91 SER A C 1
ATOM 725 O O . SER A 1 91 ? 22.449 -2.145 -13.178 1.00 98.06 91 SER A O 1
ATOM 727 N N . LEU A 1 92 ? 21.857 -0.539 -11.704 1.00 98.31 92 LEU A N 1
ATOM 728 C CA . LEU A 1 92 ? 22.822 0.470 -12.128 1.00 98.31 92 LEU A CA 1
ATOM 729 C C . LEU A 1 92 ? 24.105 0.354 -11.307 1.00 98.31 92 LEU A C 1
ATOM 731 O O . LEU A 1 92 ? 24.066 0.135 -10.093 1.00 98.31 92 LEU A O 1
ATOM 735 N N . ASN A 1 93 ? 25.247 0.522 -11.967 1.00 97.94 93 ASN A N 1
ATOM 736 C CA . ASN A 1 93 ? 26.532 0.639 -11.289 1.00 97.94 93 ASN A CA 1
ATOM 737 C C . ASN A 1 93 ? 26.765 2.065 -10.750 1.00 97.94 93 ASN A C 1
ATOM 739 O O . ASN A 1 93 ? 26.003 2.994 -11.017 1.00 97.94 93 ASN A O 1
ATOM 743 N N . ASP A 1 94 ? 27.836 2.239 -9.976 1.00 96.94 94 ASP A N 1
ATOM 744 C CA . ASP A 1 94 ? 28.129 3.502 -9.293 1.00 96.94 94 ASP A CA 1
ATOM 745 C C . ASP A 1 94 ? 28.316 4.690 -10.247 1.00 96.94 94 ASP A C 1
ATOM 747 O O . ASP A 1 94 ? 27.846 5.792 -9.965 1.00 96.94 94 ASP A O 1
ATOM 751 N N . GLU A 1 95 ? 28.970 4.451 -11.384 1.00 97.44 95 GLU A N 1
ATOM 752 C CA . GLU A 1 95 ? 29.225 5.466 -12.406 1.00 97.44 95 GLU A CA 1
ATOM 753 C C . GLU A 1 95 ? 27.934 5.844 -13.139 1.00 97.44 95 GLU A C 1
ATOM 755 O O . GLU A 1 95 ? 27.665 7.024 -13.339 1.00 97.44 95 GLU A O 1
ATOM 760 N N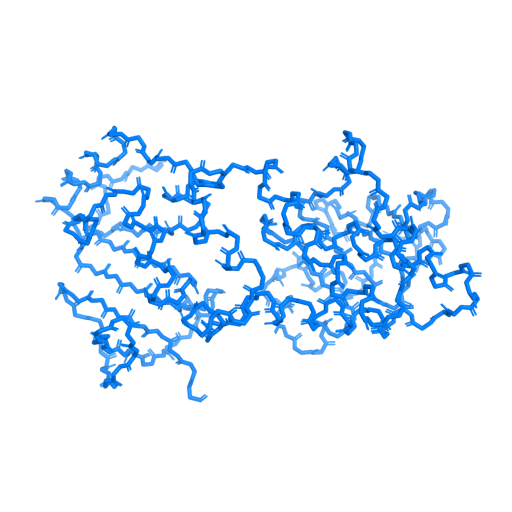 . GLU A 1 96 ? 27.070 4.875 -13.461 1.00 97.69 96 GLU A N 1
ATOM 761 C CA . GLU A 1 96 ? 25.732 5.150 -14.004 1.00 97.69 96 GLU A CA 1
ATOM 762 C C . GLU A 1 96 ? 24.901 6.008 -13.037 1.00 97.69 96 GLU A C 1
ATOM 764 O O . GLU A 1 96 ? 24.285 6.992 -13.451 1.00 97.69 96 GLU A O 1
ATOM 769 N N . ILE A 1 97 ? 24.938 5.694 -11.737 1.00 96.50 97 ILE A N 1
ATOM 770 C CA . ILE A 1 97 ? 24.239 6.472 -10.707 1.00 96.50 97 ILE A CA 1
ATOM 771 C C . ILE A 1 97 ? 24.792 7.900 -10.636 1.00 96.50 97 ILE A C 1
ATOM 773 O O . ILE A 1 97 ? 24.006 8.848 -10.611 1.00 96.50 97 ILE A O 1
ATOM 777 N N . LYS A 1 98 ? 26.118 8.087 -10.625 1.00 95.38 98 LYS A N 1
ATOM 778 C CA . LYS A 1 98 ? 26.733 9.428 -10.626 1.00 95.38 98 LYS A CA 1
ATOM 779 C C . LYS A 1 98 ? 26.382 10.219 -11.879 1.00 95.38 98 LYS A C 1
ATOM 781 O O . LYS A 1 98 ? 26.065 11.400 -11.780 1.00 95.38 98 LYS A O 1
ATOM 786 N N . ASN A 1 99 ? 26.373 9.574 -13.041 1.00 94.94 99 ASN A N 1
ATOM 787 C CA . ASN A 1 99 ? 26.003 10.221 -14.297 1.00 94.94 99 ASN A CA 1
ATOM 788 C C . ASN A 1 99 ? 24.547 10.715 -14.275 1.00 94.94 99 ASN A C 1
ATOM 790 O O . ASN A 1 99 ? 24.250 11.779 -14.810 1.00 94.94 99 ASN A O 1
ATOM 794 N N . MET A 1 100 ? 23.642 9.976 -13.626 1.00 92.38 100 MET A N 1
ATOM 795 C CA . MET A 1 100 ? 22.218 10.323 -13.549 1.00 92.38 100 MET A CA 1
ATOM 796 C C . MET A 1 100 ? 21.863 11.303 -12.419 1.00 92.38 100 MET A C 1
ATOM 798 O O . MET A 1 100 ? 20.962 12.130 -12.588 1.00 92.38 100 MET A O 1
ATOM 802 N N . TYR A 1 101 ? 22.538 11.199 -11.270 1.00 92.19 101 TYR A N 1
ATOM 803 C CA . TYR A 1 101 ? 22.196 11.900 -10.022 1.00 92.19 101 TYR A CA 1
ATOM 804 C C . TYR A 1 101 ? 23.307 12.832 -9.504 1.00 92.19 101 TYR A C 1
ATOM 806 O O . TYR A 1 101 ? 23.200 13.371 -8.400 1.00 92.19 101 TYR A O 1
ATOM 814 N N . GLY A 1 102 ? 24.363 13.033 -10.293 1.00 91.81 102 GLY A N 1
ATOM 815 C CA . GLY A 1 102 ? 25.548 13.817 -9.952 1.00 91.81 102 GLY A CA 1
ATOM 816 C C . GLY A 1 102 ? 26.540 13.074 -9.050 1.00 91.81 102 GLY A C 1
ATOM 817 O O . GLY A 1 102 ? 26.202 12.099 -8.381 1.00 91.81 102 GLY A O 1
ATOM 818 N N . GLU A 1 103 ? 27.770 13.591 -8.964 1.00 92.56 103 GLU A N 1
ATOM 819 C CA . GLU A 1 103 ? 28.852 13.041 -8.121 1.00 92.56 103 GLU A CA 1
ATOM 820 C C . GLU A 1 103 ? 28.453 12.868 -6.649 1.00 92.56 103 GLU A C 1
ATOM 822 O O . GLU A 1 103 ? 28.842 11.914 -5.974 1.00 92.56 103 GLU A O 1
ATOM 827 N N . SER A 1 104 ? 27.632 13.787 -6.135 1.00 89.62 104 SER A N 1
ATOM 828 C CA . SER A 1 104 ? 27.138 13.733 -4.759 1.00 89.62 104 SER A CA 1
ATOM 829 C C . SER A 1 104 ? 26.067 12.657 -4.544 1.00 89.62 104 SER A C 1
ATOM 831 O O . SER A 1 104 ? 25.783 12.330 -3.386 1.00 89.62 104 SER A O 1
ATOM 833 N N . LY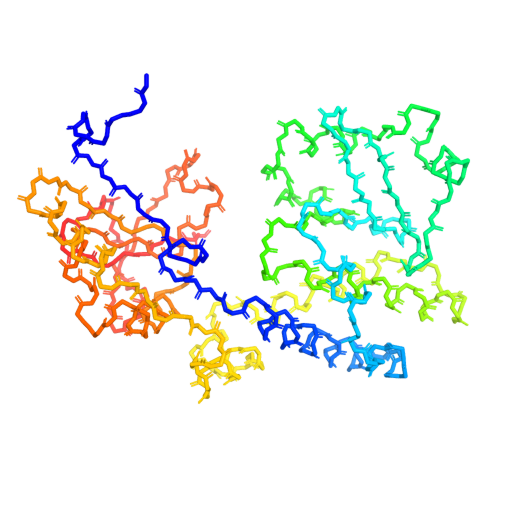S A 1 105 ? 25.480 12.128 -5.631 1.00 90.88 105 LYS A N 1
ATOM 834 C CA . LYS A 1 105 ? 24.308 11.236 -5.668 1.00 90.88 105 LYS A CA 1
ATOM 835 C C . LYS A 1 105 ? 23.102 11.812 -4.929 1.00 90.88 105 LYS A C 1
ATOM 837 O O . LYS A 1 105 ? 22.296 11.071 -4.363 1.00 90.88 105 LYS A O 1
ATOM 842 N N . LYS A 1 106 ? 23.016 13.143 -4.884 1.00 83.56 106 LYS A N 1
ATOM 843 C CA . LYS A 1 106 ? 21.938 13.901 -4.249 1.00 83.56 106 LYS A CA 1
ATOM 844 C C . LYS A 1 106 ? 21.213 14.708 -5.312 1.00 83.56 106 LYS A C 1
ATOM 846 O O . LYS A 1 106 ? 21.830 15.492 -6.025 1.00 83.56 106 LYS A O 1
ATOM 851 N N . CYS A 1 107 ? 19.893 14.575 -5.345 1.00 72.50 107 CYS A N 1
ATOM 852 C CA . CYS A 1 107 ? 19.018 15.489 -6.069 1.00 72.50 107 CYS A CA 1
ATOM 853 C C . CYS A 1 107 ? 18.264 16.363 -5.061 1.00 72.50 107 CYS A C 1
ATOM 855 O O . CYS A 1 107 ? 17.887 15.879 -3.996 1.00 72.50 107 CYS A O 1
ATOM 857 N N . GLN A 1 108 ? 18.017 17.631 -5.395 1.00 70.00 108 GLN A N 1
ATOM 858 C CA . GLN A 1 108 ? 17.268 18.561 -4.543 1.00 70.00 108 GLN A CA 1
ATOM 859 C C . GLN A 1 108 ? 15.889 18.000 -4.147 1.00 70.00 108 GLN A C 1
ATOM 861 O O . GLN A 1 108 ? 15.544 17.998 -2.970 1.00 70.00 108 GLN A O 1
ATOM 866 N N . LEU A 1 109 ? 15.165 17.412 -5.105 1.00 69.62 109 LEU A N 1
ATOM 867 C CA . LEU A 1 109 ? 13.858 16.775 -4.876 1.00 69.62 109 LEU A CA 1
ATOM 868 C C . LEU A 1 109 ? 13.953 15.558 -3.937 1.00 69.62 109 LEU A C 1
ATOM 870 O O . LEU A 1 109 ? 13.080 15.335 -3.105 1.00 69.62 109 LEU A O 1
ATOM 874 N N . ILE A 1 110 ? 15.047 14.793 -4.026 1.00 71.56 110 ILE A N 1
ATOM 875 C CA . ILE A 1 110 ? 15.327 13.658 -3.132 1.00 71.56 110 ILE A CA 1
ATOM 876 C C . ILE A 1 110 ? 15.607 14.147 -1.701 1.00 71.56 110 ILE A C 1
ATOM 878 O O . ILE A 1 110 ? 15.193 13.505 -0.738 1.00 71.56 110 ILE A O 1
ATOM 882 N N . LEU A 1 111 ? 16.293 15.284 -1.549 1.00 71.00 111 LEU A N 1
ATOM 883 C CA . LEU A 1 111 ? 16.583 15.878 -0.242 1.00 71.00 111 LEU A CA 1
ATOM 884 C C . LEU A 1 111 ? 15.330 16.446 0.431 1.00 71.00 111 LEU A C 1
ATOM 886 O O . LEU A 1 111 ? 15.198 16.329 1.646 1.00 71.00 111 LEU A O 1
ATOM 890 N N . GLU A 1 112 ? 14.409 17.021 -0.339 1.00 74.06 112 GLU A N 1
ATOM 891 C CA . GLU A 1 112 ? 13.103 17.465 0.166 1.00 74.06 112 GLU A CA 1
ATOM 892 C C . GLU A 1 112 ? 12.299 16.279 0.710 1.00 74.06 112 GLU A C 1
ATOM 894 O O . GLU A 1 112 ? 11.878 16.307 1.865 1.00 74.06 112 GLU A O 1
ATOM 899 N N . PHE A 1 113 ? 12.222 15.187 -0.058 1.00 68.31 113 PHE A N 1
ATOM 900 C CA . PHE A 1 113 ? 11.638 13.917 0.387 1.00 68.31 113 PHE A CA 1
ATOM 901 C C . PHE A 1 113 ? 12.295 13.361 1.656 1.00 68.31 113 PHE A C 1
ATOM 903 O O . PHE A 1 113 ? 11.613 12.849 2.540 1.00 68.31 113 PHE A O 1
ATOM 910 N N . PHE A 1 114 ? 13.625 13.426 1.735 1.00 69.69 114 PHE A N 1
ATOM 911 C CA . PHE A 1 114 ? 14.379 12.895 2.867 1.00 69.69 114 PHE A CA 1
ATOM 912 C C . PHE A 1 114 ? 14.126 13.685 4.159 1.00 69.69 114 PHE A C 1
ATOM 914 O O . PHE A 1 114 ? 14.073 13.098 5.238 1.00 69.69 114 PHE A O 1
ATOM 921 N N . ASN A 1 115 ? 13.966 15.005 4.054 1.00 74.56 115 ASN A N 1
ATOM 922 C CA . ASN A 1 115 ? 13.742 15.876 5.207 1.00 74.56 115 ASN A CA 1
ATOM 923 C C . ASN A 1 115 ? 12.289 15.847 5.696 1.00 74.56 115 ASN A C 1
ATOM 925 O O . ASN A 1 115 ? 12.054 15.960 6.898 1.00 74.56 115 ASN A O 1
ATOM 929 N N . ASP A 1 116 ? 11.324 15.688 4.788 1.00 74.94 116 ASP A N 1
ATOM 930 C CA . ASP A 1 116 ? 9.915 15.527 5.132 1.00 74.94 116 ASP A CA 1
ATOM 931 C C . ASP A 1 116 ? 9.241 14.518 4.190 1.00 74.94 116 ASP A C 1
ATOM 933 O O . ASP A 1 116 ? 8.776 14.849 3.101 1.00 74.94 116 ASP A O 1
ATOM 937 N N . LEU A 1 117 ? 9.117 13.268 4.651 1.00 68.25 117 LEU A N 1
ATOM 938 C CA . LEU A 1 117 ? 8.432 12.204 3.907 1.00 68.25 117 LEU A CA 1
ATOM 939 C C . LEU A 1 117 ? 6.954 12.517 3.631 1.00 68.25 117 LEU A C 1
ATOM 941 O O . LEU A 1 117 ? 6.343 11.868 2.786 1.00 68.25 117 LEU A O 1
ATOM 945 N N . THR A 1 118 ? 6.348 13.490 4.317 1.00 68.94 118 THR A N 1
ATOM 946 C CA . THR A 1 118 ? 4.961 13.887 4.047 1.00 68.94 118 THR A CA 1
ATOM 947 C C . THR A 1 118 ? 4.818 14.687 2.750 1.00 68.94 118 THR A C 1
ATOM 949 O O . THR A 1 118 ? 3.736 14.674 2.164 1.00 68.94 118 THR A O 1
ATOM 952 N N . VAL A 1 119 ? 5.917 15.254 2.230 1.00 71.44 119 VAL A N 1
ATOM 953 C CA . VAL A 1 119 ? 5.989 15.897 0.902 1.00 71.44 119 VAL A CA 1
ATOM 954 C C . VAL A 1 119 ? 5.746 14.890 -0.228 1.00 71.44 119 VAL A C 1
ATOM 956 O O . VAL A 1 119 ? 5.346 15.271 -1.325 1.00 71.44 119 VAL A O 1
ATOM 959 N N . ALA A 1 120 ? 5.866 13.584 0.046 1.00 63.41 120 ALA A N 1
ATOM 960 C CA . ALA A 1 120 ? 5.518 12.517 -0.895 1.00 63.41 120 ALA A CA 1
ATOM 961 C C . ALA A 1 120 ? 4.112 12.632 -1.496 1.00 63.41 120 ALA A C 1
ATOM 963 O O . ALA A 1 120 ? 3.841 12.077 -2.561 1.00 63.41 120 ALA A O 1
ATOM 964 N N . TRP A 1 121 ? 3.224 13.320 -0.784 1.00 64.06 121 TRP A N 1
ATOM 965 C CA . TRP A 1 121 ? 1.818 13.472 -1.119 1.00 64.06 121 TRP A CA 1
ATOM 966 C C . TRP A 1 121 ? 1.485 14.875 -1.654 1.00 64.06 121 TRP A C 1
ATOM 968 O O . TRP A 1 121 ? 0.325 15.151 -1.951 1.00 64.06 121 TRP A O 1
ATOM 978 N N . GLU A 1 122 ? 2.480 15.758 -1.800 1.00 68.12 122 GLU A N 1
ATOM 979 C CA . GLU A 1 122 ? 2.325 17.069 -2.435 1.00 68.12 122 GLU A CA 1
ATOM 980 C C . GLU A 1 122 ? 2.343 16.940 -3.967 1.00 68.12 122 GLU A C 1
ATOM 982 O O . GLU A 1 122 ? 3.105 16.165 -4.553 1.00 68.12 122 GLU A O 1
ATOM 987 N N . SER A 1 123 ? 1.487 17.703 -4.652 1.00 59.62 123 SER A N 1
ATOM 988 C CA . SER A 1 123 ? 1.266 17.572 -6.102 1.00 59.62 123 SER A CA 1
ATOM 989 C C . SER A 1 123 ? 2.518 17.859 -6.933 1.00 59.62 123 SER A C 1
ATOM 991 O O . SER A 1 123 ? 2.823 17.121 -7.864 1.00 59.62 123 SER A O 1
ATOM 993 N N . SER A 1 124 ? 3.292 18.884 -6.576 1.00 64.69 124 SER A N 1
ATOM 994 C CA . SER A 1 124 ? 4.479 19.302 -7.334 1.00 64.69 124 SER A CA 1
ATOM 995 C C . SER A 1 124 ? 5.552 18.211 -7.425 1.00 64.69 124 SER A C 1
ATOM 997 O O . SER A 1 124 ? 6.256 18.130 -8.434 1.00 64.69 124 SER A O 1
ATOM 999 N N . VAL A 1 125 ? 5.654 17.361 -6.400 1.00 68.44 125 VAL A N 1
ATOM 1000 C CA . VAL A 1 125 ? 6.683 16.321 -6.289 1.00 68.44 125 VAL A CA 1
ATOM 1001 C C . VAL A 1 125 ? 6.139 14.938 -6.668 1.00 68.44 125 VAL A C 1
ATOM 1003 O O . VAL A 1 125 ? 6.819 14.186 -7.371 1.00 68.44 125 VAL A O 1
ATOM 1006 N N . SER A 1 126 ? 4.890 14.626 -6.299 1.00 67.12 126 SER A N 1
ATOM 1007 C CA . SER A 1 126 ? 4.240 13.332 -6.586 1.00 67.12 126 SER A CA 1
ATOM 1008 C C . SER A 1 126 ? 4.096 13.011 -8.078 1.00 67.12 126 SER A C 1
ATOM 1010 O O . SER A 1 126 ? 4.000 11.847 -8.458 1.00 67.12 126 SER A O 1
ATOM 1012 N N . HIS A 1 127 ? 4.124 14.023 -8.952 1.00 78.38 127 HIS A N 1
ATOM 1013 C CA . HIS A 1 127 ? 4.113 13.803 -10.399 1.00 78.38 127 HIS A CA 1
ATOM 1014 C C . HIS A 1 127 ? 5.427 13.243 -10.950 1.00 78.38 127 HIS A C 1
ATOM 1016 O O . HIS A 1 127 ? 5.414 12.666 -12.033 1.00 78.38 127 HIS A O 1
ATOM 1022 N N . LYS A 1 128 ? 6.547 13.424 -10.242 1.00 86.00 128 LYS A N 1
ATOM 1023 C CA . LYS A 1 128 ? 7.888 13.004 -10.683 1.00 86.00 128 LYS A CA 1
ATOM 1024 C C . LYS A 1 128 ? 8.423 11.822 -9.892 1.00 86.00 128 LYS A C 1
ATOM 1026 O O . LYS A 1 128 ? 9.196 11.034 -10.425 1.00 86.00 128 LYS A O 1
ATOM 1031 N N . PHE A 1 129 ? 8.032 11.724 -8.626 1.00 88.25 129 PHE A N 1
ATOM 1032 C CA . PHE A 1 129 ? 8.502 10.685 -7.730 1.00 88.25 129 PHE A CA 1
ATOM 1033 C C . PHE A 1 129 ? 7.357 10.070 -6.942 1.00 88.25 129 PHE A C 1
ATOM 1035 O O . PHE A 1 129 ? 6.439 10.764 -6.509 1.00 88.25 129 PHE A O 1
ATOM 1042 N N . ARG A 1 130 ? 7.467 8.771 -6.666 1.00 90.50 130 ARG A N 1
ATOM 1043 C CA . ARG A 1 130 ? 6.561 8.059 -5.760 1.00 90.50 130 ARG A CA 1
ATOM 1044 C C . ARG A 1 130 ? 7.365 7.281 -4.731 1.00 90.50 130 ARG A C 1
ATOM 1046 O O . ARG A 1 130 ? 8.126 6.391 -5.094 1.00 90.50 130 ARG A O 1
ATOM 1053 N N . ALA A 1 131 ? 7.177 7.591 -3.451 1.00 90.69 131 ALA A N 1
ATOM 1054 C CA . ALA A 1 131 ? 7.699 6.751 -2.379 1.00 90.69 131 ALA A CA 1
ATOM 1055 C C . ALA A 1 131 ? 6.808 5.536 -2.150 1.00 90.69 131 ALA A C 1
ATOM 1057 O O . ALA A 1 131 ? 5.585 5.667 -2.139 1.00 90.69 131 ALA A O 1
ATOM 1058 N N . LEU A 1 132 ? 7.446 4.389 -1.938 1.00 93.44 132 LEU A N 1
ATOM 1059 C CA . LEU A 1 132 ? 6.797 3.138 -1.576 1.00 93.44 132 LEU A CA 1
ATOM 1060 C C . LEU A 1 132 ? 7.120 2.846 -0.114 1.00 93.44 132 LEU A C 1
ATOM 1062 O O . LEU A 1 132 ? 8.243 2.445 0.203 1.00 93.44 132 LEU A O 1
ATOM 1066 N N . LEU A 1 133 ? 6.203 3.170 0.792 1.00 89.88 133 LEU A N 1
ATOM 1067 C CA . LEU A 1 133 ? 6.460 3.203 2.236 1.00 89.88 133 LEU A CA 1
ATOM 1068 C C . LEU A 1 133 ? 5.763 2.077 3.002 1.00 89.88 133 LEU A C 1
ATOM 1070 O O . LEU A 1 133 ? 6.095 1.851 4.168 1.00 89.88 133 LEU A O 1
ATOM 1074 N N . ASP A 1 134 ? 4.848 1.353 2.368 1.00 92.75 134 ASP A N 1
ATOM 1075 C CA . ASP A 1 134 ? 4.044 0.325 3.011 1.00 92.75 134 ASP A CA 1
ATOM 1076 C C . ASP A 1 134 ? 3.996 -0.973 2.191 1.00 92.75 134 ASP A C 1
ATOM 1078 O O . ASP A 1 134 ? 4.684 -1.147 1.185 1.00 92.75 134 ASP A O 1
ATOM 1082 N N . PHE A 1 135 ? 3.268 -1.960 2.707 1.00 95.31 135 PHE A N 1
ATOM 1083 C CA . PHE A 1 135 ? 3.142 -3.245 2.030 1.00 95.31 135 PHE A CA 1
ATOM 1084 C C . PHE A 1 135 ? 2.151 -3.216 0.863 1.00 95.31 135 PHE A C 1
ATOM 1086 O O . PHE A 1 135 ? 2.288 -4.063 -0.004 1.00 95.31 135 PHE A O 1
ATOM 1093 N N . PHE A 1 136 ? 1.235 -2.242 0.817 1.00 95.38 136 PHE A N 1
ATOM 1094 C CA . PHE A 1 136 ? 0.231 -2.080 -0.238 1.00 95.38 136 PHE A CA 1
ATOM 1095 C C . PHE A 1 136 ? 0.787 -1.360 -1.474 1.00 95.38 136 PHE A C 1
ATOM 1097 O O . PHE A 1 136 ? 0.209 -1.448 -2.562 1.00 95.38 136 PHE A O 1
ATOM 1104 N N . ASP A 1 137 ? 1.891 -0.622 -1.320 1.00 95.19 137 ASP A N 1
ATOM 1105 C CA . ASP A 1 137 ? 2.531 0.130 -2.394 1.00 95.19 137 ASP A CA 1
ATOM 1106 C C . ASP A 1 137 ? 3.852 -0.468 -2.892 1.00 95.19 137 ASP A C 1
ATOM 1108 O O . ASP A 1 137 ? 4.157 -0.337 -4.080 1.00 95.19 137 ASP A O 1
ATOM 1112 N N . MET A 1 138 ? 4.595 -1.213 -2.066 1.00 96.56 138 MET A N 1
ATOM 1113 C CA . MET A 1 138 ? 5.866 -1.806 -2.494 1.00 96.56 138 MET A CA 1
ATOM 1114 C C . MET A 1 138 ? 5.810 -2.728 -3.731 1.00 96.56 138 MET A C 1
ATOM 1116 O O . MET A 1 138 ? 6.800 -2.717 -4.474 1.00 96.56 138 MET A O 1
ATOM 1120 N N . PRO A 1 139 ? 4.719 -3.466 -4.049 1.00 98.31 139 PRO A N 1
ATOM 1121 C CA . PRO A 1 139 ? 4.664 -4.274 -5.272 1.00 98.31 139 PRO A CA 1
ATOM 1122 C C . PRO A 1 139 ? 4.770 -3.444 -6.558 1.00 98.31 139 PRO A C 1
ATOM 1124 O O . PRO A 1 139 ? 5.242 -3.937 -7.588 1.00 98.31 139 PRO A O 1
ATOM 1127 N N . ALA A 1 140 ? 4.416 -2.155 -6.493 1.00 98.31 140 ALA A N 1
ATOM 1128 C CA . ALA A 1 140 ? 4.535 -1.248 -7.626 1.00 98.31 140 ALA A CA 1
ATOM 1129 C C . ALA A 1 140 ? 5.988 -1.052 -8.077 1.00 98.31 140 ALA A C 1
ATOM 1131 O O . ALA A 1 140 ? 6.209 -0.696 -9.229 1.00 98.31 140 ALA A O 1
ATOM 1132 N N . SER A 1 141 ? 6.982 -1.319 -7.219 1.00 98.50 141 SER A N 1
ATOM 1133 C CA . SER A 1 141 ? 8.398 -1.276 -7.608 1.00 98.50 141 SER A CA 1
ATOM 1134 C C . SER A 1 141 ? 8.698 -2.208 -8.777 1.00 98.50 141 SER A C 1
ATOM 1136 O O . SER A 1 141 ? 9.238 -1.766 -9.789 1.00 98.50 141 SER A O 1
ATOM 1138 N N . LEU A 1 142 ? 8.302 -3.477 -8.672 1.00 98.81 142 LEU A N 1
ATOM 1139 C CA . LEU A 1 142 ? 8.522 -4.465 -9.718 1.00 98.81 142 LEU A CA 1
ATOM 1140 C C . LEU A 1 142 ? 7.588 -4.240 -10.909 1.00 98.81 142 LEU A C 1
ATOM 1142 O O . LEU A 1 142 ? 8.015 -4.406 -12.050 1.00 98.81 142 LEU A O 1
ATOM 1146 N N . ALA A 1 143 ? 6.330 -3.854 -10.664 1.00 98.75 143 ALA A N 1
ATOM 1147 C CA . ALA A 1 143 ? 5.375 -3.570 -11.737 1.00 98.75 143 ALA A CA 1
ATOM 1148 C C . ALA A 1 143 ? 5.870 -2.408 -12.614 1.00 98.75 143 ALA A C 1
ATOM 1150 O O . ALA A 1 143 ? 5.883 -2.517 -13.841 1.00 98.75 143 ALA A O 1
ATOM 1151 N N . TYR A 1 144 ? 6.377 -1.345 -11.988 1.00 98.75 144 TYR A N 1
ATOM 1152 C CA . TYR A 1 144 ? 7.012 -0.227 -12.672 1.00 98.75 144 TYR A CA 1
ATOM 1153 C C . TYR A 1 144 ? 8.298 -0.664 -13.377 1.00 98.75 144 TYR A C 1
ATOM 1155 O O . TYR A 1 144 ? 8.423 -0.450 -14.575 1.00 98.75 144 TYR A O 1
ATOM 1163 N N . ALA A 1 145 ? 9.210 -1.360 -12.689 1.00 98.75 145 ALA A N 1
ATOM 1164 C CA . ALA A 1 145 ? 10.471 -1.830 -13.270 1.00 98.75 145 ALA A CA 1
ATOM 1165 C C . ALA A 1 145 ? 10.270 -2.646 -14.560 1.00 98.75 145 ALA A C 1
ATOM 1167 O O . ALA A 1 145 ? 10.884 -2.360 -15.584 1.00 98.75 145 ALA A O 1
ATOM 1168 N N . ARG A 1 146 ? 9.355 -3.619 -14.531 1.00 98.75 146 ARG A N 1
ATOM 1169 C CA . ARG A 1 146 ? 9.002 -4.442 -15.696 1.00 98.75 146 ARG A CA 1
ATOM 1170 C C . ARG A 1 146 ? 8.314 -3.637 -16.802 1.00 98.75 146 ARG A C 1
ATOM 1172 O O . ARG A 1 146 ? 8.499 -3.932 -17.979 1.00 98.75 146 ARG A O 1
ATOM 1179 N N . SER A 1 147 ? 7.545 -2.614 -16.440 1.00 98.75 147 SER A N 1
ATOM 1180 C CA . SER A 1 147 ? 6.947 -1.694 -17.413 1.00 98.75 147 SER A CA 1
ATOM 1181 C C . SER A 1 147 ? 8.006 -0.844 -18.115 1.00 98.75 147 SER A C 1
ATOM 1183 O O . SER A 1 147 ? 7.908 -0.639 -19.321 1.00 98.75 147 SER A O 1
ATOM 1185 N N . ILE A 1 148 ? 9.047 -0.410 -17.399 1.00 98.69 148 ILE A N 1
ATOM 1186 C CA . ILE A 1 148 ? 10.193 0.297 -17.987 1.00 98.69 148 ILE A CA 1
ATOM 1187 C C . ILE A 1 148 ? 10.967 -0.616 -18.942 1.00 98.69 148 ILE A C 1
ATOM 1189 O O . ILE A 1 148 ? 11.226 -0.206 -20.070 1.00 98.69 148 ILE A O 1
ATOM 1193 N N . ASP A 1 149 ? 11.233 -1.872 -18.564 1.00 98.50 149 ASP A N 1
ATOM 1194 C CA . ASP A 1 149 ? 11.890 -2.832 -19.465 1.00 98.50 149 ASP A CA 1
ATOM 1195 C C . ASP A 1 149 ? 11.104 -3.013 -20.783 1.00 98.50 149 ASP A C 1
ATOM 1197 O O . ASP A 1 149 ? 11.678 -3.070 -21.870 1.00 98.50 149 ASP A O 1
ATOM 1201 N N . ASP A 1 150 ? 9.771 -3.097 -20.707 1.00 98.31 150 ASP A N 1
ATOM 1202 C CA . ASP A 1 150 ? 8.897 -3.174 -21.884 1.00 98.31 150 ASP A CA 1
ATOM 1203 C C . ASP A 1 150 ? 8.939 -1.902 -22.746 1.00 98.31 150 ASP A C 1
ATOM 1205 O O . ASP A 1 150 ? 8.942 -1.964 -23.978 1.00 98.31 150 ASP A O 1
ATOM 1209 N N . MET A 1 151 ? 8.963 -0.735 -22.110 1.00 97.81 151 MET A N 1
ATOM 1210 C CA . MET A 1 151 ? 9.048 0.547 -22.802 1.00 97.81 151 MET A CA 1
ATOM 1211 C C . MET A 1 151 ? 10.377 0.713 -23.539 1.00 97.81 151 MET A C 1
ATOM 1213 O O . MET A 1 151 ? 10.370 1.066 -24.721 1.00 97.81 151 MET A O 1
ATOM 1217 N N . ASP A 1 152 ? 11.490 0.361 -22.899 1.00 97.69 152 ASP A N 1
ATOM 1218 C CA . ASP A 1 152 ? 12.822 0.375 -23.507 1.00 97.69 152 ASP A CA 1
ATOM 1219 C C . ASP A 1 152 ? 12.914 -0.593 -24.692 1.00 97.69 152 ASP A C 1
ATOM 1221 O O . ASP A 1 152 ? 13.411 -0.227 -25.761 1.00 97.69 152 ASP A O 1
ATOM 1225 N N . ASN A 1 153 ? 12.345 -1.800 -24.564 1.00 96.94 153 ASN A N 1
ATOM 1226 C CA . ASN A 1 153 ? 12.259 -2.769 -25.665 1.00 96.94 153 ASN A CA 1
ATOM 1227 C C . ASN A 1 153 ? 11.485 -2.223 -26.876 1.00 96.94 153 ASN A C 1
ATOM 1229 O O . ASN A 1 153 ? 11.747 -2.616 -28.014 1.00 96.94 153 ASN A O 1
ATOM 1233 N N . ARG A 1 154 ? 10.542 -1.302 -26.646 1.00 95.25 154 ARG A N 1
ATOM 1234 C CA . ARG A 1 154 ? 9.777 -0.596 -27.685 1.00 95.25 154 ARG A CA 1
ATOM 1235 C C . ARG A 1 154 ? 10.399 0.745 -28.093 1.00 95.25 154 ARG A C 1
ATOM 1237 O O . ARG A 1 154 ? 9.806 1.452 -28.904 1.00 95.25 154 ARG A O 1
ATOM 1244 N N . SER A 1 155 ? 11.575 1.093 -27.561 1.00 94.38 155 SER A N 1
ATOM 1245 C CA . SER A 1 155 ? 12.236 2.394 -27.758 1.00 94.38 155 SER A CA 1
ATOM 1246 C C . SER A 1 155 ? 11.347 3.595 -27.385 1.00 94.38 155 SER A C 1
ATOM 1248 O O . SER A 1 155 ? 11.395 4.640 -28.038 1.00 94.38 155 SER A O 1
ATOM 1250 N N . ASN A 1 156 ? 10.509 3.442 -26.354 1.00 91.81 156 ASN A N 1
ATOM 1251 C CA . ASN A 1 156 ? 9.657 4.495 -25.811 1.00 91.81 156 ASN A CA 1
ATOM 1252 C C . ASN A 1 156 ? 10.224 5.010 -24.483 1.00 91.81 156 ASN A C 1
ATOM 1254 O O . ASN A 1 156 ? 10.115 4.347 -23.461 1.00 91.81 156 ASN A O 1
ATOM 1258 N N . ASN A 1 157 ? 10.732 6.240 -24.472 1.00 89.94 157 ASN A N 1
ATOM 1259 C CA . ASN A 1 157 ? 11.386 6.805 -23.289 1.00 89.94 157 ASN A CA 1
ATOM 1260 C C . ASN A 1 157 ? 10.447 7.708 -22.459 1.00 89.94 157 ASN A C 1
ATOM 1262 O O . ASN A 1 157 ? 10.908 8.558 -21.698 1.00 89.94 157 ASN A O 1
ATOM 1266 N N . ASN A 1 158 ? 9.122 7.583 -22.621 1.00 93.88 158 ASN A N 1
ATOM 1267 C CA . ASN A 1 158 ? 8.137 8.399 -21.899 1.00 93.88 158 ASN A CA 1
ATOM 1268 C C . ASN A 1 158 ? 7.795 7.836 -20.507 1.00 93.88 158 ASN A C 1
ATOM 1270 O O . ASN A 1 158 ? 6.640 7.549 -20.197 1.00 93.88 158 ASN A O 1
ATOM 1274 N N . TYR A 1 159 ? 8.791 7.671 -19.640 1.00 97.19 159 TYR A N 1
ATOM 1275 C CA . TYR A 1 159 ? 8.615 7.034 -18.325 1.00 97.19 159 TYR A CA 1
ATOM 1276 C C . TYR A 1 159 ? 7.615 7.763 -17.408 1.00 97.19 159 TYR A C 1
ATOM 1278 O O . TYR A 1 159 ? 6.954 7.137 -16.579 1.00 97.19 159 TYR A O 1
ATOM 1286 N N . MET A 1 160 ? 7.412 9.066 -17.620 1.00 95.50 160 MET A N 1
ATOM 1287 C CA . MET A 1 160 ? 6.397 9.858 -16.920 1.00 95.50 160 MET A CA 1
ATOM 1288 C C . MET A 1 160 ? 4.970 9.369 -17.200 1.00 95.50 160 MET A C 1
ATOM 1290 O O . MET A 1 160 ? 4.106 9.461 -16.330 1.00 95.50 160 MET A O 1
ATOM 1294 N N . GLU A 1 161 ? 4.698 8.862 -18.405 1.00 95.19 161 GLU A N 1
ATOM 1295 C CA . GLU A 1 161 ? 3.412 8.245 -18.744 1.00 95.19 161 GLU A CA 1
ATOM 1296 C C . GLU A 1 161 ? 3.215 6.932 -17.985 1.00 95.19 161 GLU A C 1
ATOM 1298 O O . GLU A 1 161 ? 2.166 6.740 -17.376 1.00 95.19 161 GLU A O 1
ATOM 1303 N N . CYS A 1 162 ? 4.263 6.112 -17.878 1.00 96.81 162 CYS A N 1
ATOM 1304 C CA . CYS A 1 162 ? 4.234 4.923 -17.028 1.00 96.81 162 CYS A CA 1
ATOM 1305 C C . CYS A 1 162 ? 3.989 5.262 -15.558 1.00 96.81 162 CYS A C 1
ATOM 1307 O O . CYS A 1 162 ? 3.168 4.622 -14.907 1.00 96.81 162 CYS A O 1
ATOM 1309 N N . GLY A 1 163 ? 4.624 6.320 -15.046 1.00 96.25 163 GLY A N 1
ATOM 1310 C CA . GLY A 1 163 ? 4.341 6.832 -13.707 1.00 96.25 163 GLY A CA 1
ATOM 1311 C C . GLY A 1 163 ? 2.860 7.174 -13.508 1.00 96.25 163 GLY A C 1
ATOM 1312 O O . GLY A 1 163 ? 2.279 6.816 -12.485 1.00 96.25 163 GLY A O 1
ATOM 1313 N N . LYS A 1 164 ? 2.207 7.797 -14.500 1.00 95.56 164 LYS A N 1
ATOM 1314 C CA . LYS A 1 164 ? 0.758 8.075 -14.451 1.00 95.56 164 LYS A CA 1
ATOM 1315 C C . LYS A 1 164 ? -0.073 6.797 -14.433 1.00 95.56 164 LYS A C 1
ATOM 1317 O O . LYS A 1 164 ? -1.028 6.732 -13.662 1.00 95.56 164 LYS A O 1
ATOM 1322 N N . ASP A 1 165 ? 0.288 5.799 -15.232 1.00 97.12 165 ASP A N 1
ATOM 1323 C CA . ASP A 1 165 ? -0.414 4.515 -15.240 1.00 97.12 165 ASP A CA 1
ATOM 1324 C C . ASP A 1 165 ? -0.248 3.770 -13.909 1.00 97.12 165 ASP A C 1
ATOM 1326 O O . ASP A 1 165 ? -1.234 3.272 -13.374 1.00 97.12 165 ASP A O 1
ATOM 1330 N N . ILE A 1 166 ? 0.937 3.794 -13.288 1.00 97.31 166 ILE A N 1
ATOM 1331 C CA . ILE A 1 166 ? 1.140 3.271 -11.925 1.00 97.31 166 ILE A CA 1
ATOM 1332 C C . ILE A 1 166 ? 0.252 4.000 -10.907 1.00 97.31 166 ILE A C 1
ATOM 1334 O O . ILE A 1 166 ? -0.362 3.369 -10.047 1.00 97.31 166 ILE A O 1
ATOM 1338 N N . MET A 1 167 ? 0.128 5.325 -11.001 1.00 95.19 167 MET A N 1
ATOM 1339 C CA . MET A 1 167 ? -0.774 6.071 -10.118 1.00 95.19 167 MET A CA 1
ATOM 1340 C C . MET A 1 167 ? -2.250 5.719 -10.360 1.00 95.19 167 MET A C 1
ATOM 1342 O O . MET A 1 167 ? -3.019 5.633 -9.401 1.00 95.19 167 MET A O 1
ATOM 1346 N N . ALA A 1 168 ? -2.645 5.472 -11.611 1.00 95.69 168 ALA A N 1
ATOM 1347 C CA . ALA A 1 168 ? -3.992 5.020 -11.952 1.00 95.69 168 ALA A CA 1
ATOM 1348 C C . ALA A 1 168 ? -4.286 3.614 -11.403 1.00 95.69 168 ALA A C 1
ATOM 1350 O O . ALA A 1 168 ? -5.387 3.373 -10.911 1.00 95.69 168 ALA A O 1
ATOM 1351 N N . VAL A 1 169 ? -3.295 2.715 -11.400 1.00 96.88 169 VAL A N 1
ATOM 1352 C CA . VAL A 1 169 ? -3.401 1.387 -10.776 1.00 96.88 169 VAL A CA 1
ATOM 1353 C C . VAL A 1 169 ? -3.746 1.507 -9.290 1.00 96.88 169 VAL A C 1
ATOM 1355 O O . VAL A 1 169 ? -4.672 0.847 -8.822 1.00 96.88 169 VAL A O 1
ATOM 1358 N N . PHE A 1 170 ? -3.066 2.387 -8.546 1.00 96.00 170 PHE A N 1
ATOM 1359 C CA . PHE A 1 170 ? -3.376 2.609 -7.128 1.00 96.00 170 PHE A CA 1
ATOM 1360 C C . PHE A 1 170 ? -4.804 3.109 -6.903 1.00 96.00 170 PHE A C 1
ATOM 1362 O O . PHE A 1 170 ? -5.473 2.661 -5.972 1.00 96.00 170 PHE A O 1
ATOM 1369 N N . GLN A 1 171 ? -5.284 4.018 -7.756 1.00 94.44 171 GLN A N 1
ATOM 1370 C CA . GLN A 1 171 ? -6.666 4.496 -7.692 1.00 94.44 171 GLN A CA 1
ATOM 1371 C C . GLN A 1 171 ? -7.659 3.360 -7.957 1.00 94.44 171 GLN A C 1
ATOM 1373 O O . GLN A 1 171 ? -8.615 3.199 -7.205 1.00 94.44 171 GLN A O 1
ATOM 1378 N N . GLU A 1 172 ? -7.406 2.532 -8.970 1.00 95.62 172 GLU A N 1
ATOM 1379 C CA . GLU A 1 172 ? -8.268 1.398 -9.307 1.00 95.62 172 GLU A CA 1
ATOM 1380 C C . GLU A 1 172 ? -8.312 0.351 -8.182 1.00 95.62 172 GLU A C 1
ATOM 1382 O O . GLU A 1 172 ? -9.377 -0.174 -7.847 1.00 95.62 172 GLU A O 1
ATOM 1387 N N . MET A 1 173 ? -7.167 0.068 -7.559 1.00 96.81 173 MET A N 1
ATOM 1388 C CA . MET A 1 173 ? -7.067 -0.930 -6.495 1.00 96.81 173 MET A CA 1
ATOM 1389 C C . MET A 1 173 ? -7.684 -0.460 -5.178 1.00 96.81 173 MET A C 1
ATOM 1391 O O . MET A 1 173 ? -8.379 -1.248 -4.531 1.00 96.81 173 MET A O 1
ATOM 1395 N N . TYR A 1 174 ? -7.437 0.792 -4.785 1.00 95.19 174 TYR A N 1
ATOM 1396 C CA . TYR A 1 174 ? -7.629 1.247 -3.404 1.00 95.19 174 TYR A CA 1
ATOM 1397 C C . TYR A 1 174 ? -8.607 2.413 -3.233 1.00 95.19 174 TYR A C 1
ATOM 1399 O O . TYR A 1 174 ? -8.773 2.891 -2.107 1.00 95.19 174 TYR A O 1
ATOM 1407 N N . ALA A 1 175 ? -9.278 2.887 -4.292 1.00 94.38 175 ALA A N 1
ATOM 1408 C CA . ALA A 1 175 ? -10.364 3.853 -4.120 1.00 94.38 175 ALA A CA 1
ATOM 1409 C C . ALA A 1 175 ? -11.390 3.309 -3.117 1.00 94.38 175 ALA A C 1
ATOM 1411 O O . ALA A 1 175 ? -11.849 2.171 -3.225 1.00 94.38 175 ALA A O 1
ATOM 1412 N N . ARG A 1 176 ? -11.739 4.114 -2.111 1.00 90.75 176 ARG A N 1
ATOM 1413 C CA . ARG A 1 176 ? -12.541 3.655 -0.966 1.00 90.75 176 ARG A CA 1
ATOM 1414 C C . ARG A 1 176 ? -13.908 3.122 -1.389 1.00 90.75 176 ARG A C 1
ATOM 1416 O O . ARG A 1 176 ? -14.387 2.133 -0.846 1.00 90.75 176 ARG A O 1
ATOM 1423 N N . GLU A 1 177 ? -14.501 3.726 -2.415 1.00 92.50 177 GLU A N 1
ATOM 1424 C CA . GLU A 1 177 ? -15.793 3.330 -2.963 1.00 92.50 177 GLU A CA 1
ATOM 1425 C C . GLU A 1 177 ? -15.721 1.936 -3.603 1.00 92.50 177 GLU A C 1
ATOM 1427 O O . GLU A 1 177 ? -16.741 1.259 -3.730 1.00 92.50 177 GLU A O 1
ATOM 1432 N N . HIS A 1 178 ? -14.524 1.489 -4.006 1.00 95.62 178 HIS A N 1
ATOM 1433 C CA . HIS A 1 178 ? -14.325 0.207 -4.674 1.00 95.62 178 HIS A CA 1
ATOM 1434 C C . HIS A 1 178 ? -14.478 -0.993 -3.744 1.00 95.62 178 HIS A C 1
ATOM 1436 O O . HIS A 1 178 ? -14.684 -2.108 -4.231 1.00 95.62 178 HIS A O 1
ATOM 1442 N N . PHE A 1 179 ? -14.405 -0.792 -2.423 1.00 95.31 179 PHE A N 1
ATOM 1443 C CA . PHE A 1 179 ? -14.669 -1.870 -1.480 1.00 95.31 179 PHE A CA 1
ATOM 1444 C C . PHE A 1 179 ? -16.143 -2.272 -1.537 1.00 95.31 179 PHE A C 1
A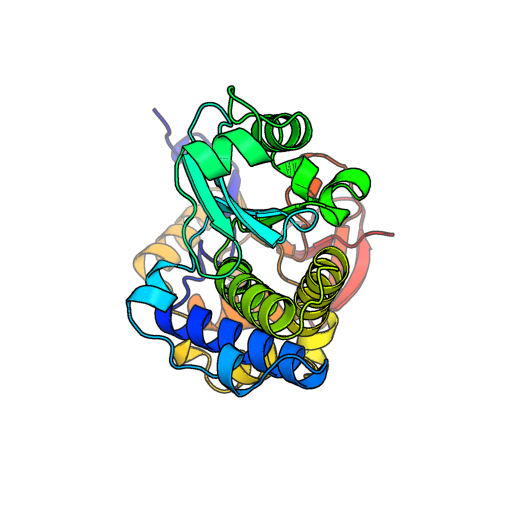TOM 1446 O O . PHE A 1 179 ? -16.448 -3.432 -1.812 1.00 95.31 179 PHE A O 1
ATOM 1453 N N . SER A 1 180 ? -17.067 -1.331 -1.331 1.00 92.50 180 SER A N 1
ATOM 1454 C CA . SER A 1 180 ? -18.509 -1.609 -1.292 1.00 92.50 180 SER A CA 1
ATOM 1455 C C . SER A 1 180 ? -19.106 -1.965 -2.655 1.00 92.50 180 SER A C 1
ATOM 1457 O O . SER A 1 180 ? -19.963 -2.842 -2.718 1.00 92.50 180 SER A O 1
ATOM 1459 N N . ASN A 1 181 ? -18.642 -1.347 -3.745 1.00 93.69 181 ASN A N 1
ATOM 1460 C CA . ASN A 1 181 ? -19.184 -1.596 -5.089 1.00 93.69 181 ASN A CA 1
ATOM 1461 C C . ASN A 1 181 ? -18.490 -2.735 -5.867 1.00 93.69 181 ASN A C 1
ATOM 1463 O O . ASN A 1 181 ? -18.849 -2.986 -7.015 1.00 93.69 181 ASN A O 1
ATOM 1467 N N . GLU A 1 182 ? -17.494 -3.391 -5.262 1.00 89.81 182 GLU A N 1
ATOM 1468 C CA . GLU A 1 182 ? -16.760 -4.540 -5.815 1.00 89.81 182 GLU A CA 1
ATOM 1469 C C . GLU A 1 182 ? -16.044 -4.297 -7.156 1.00 89.81 182 GLU A C 1
ATOM 1471 O O . GLU A 1 182 ? -15.708 -5.248 -7.865 1.00 89.81 182 GLU A O 1
ATOM 1476 N N . LYS A 1 183 ? -15.754 -3.039 -7.512 1.00 93.94 183 LYS A N 1
ATOM 1477 C CA . LYS A 1 183 ? -14.993 -2.719 -8.732 1.00 93.94 183 LYS A CA 1
ATOM 1478 C C . LYS A 1 183 ? -13.530 -3.150 -8.650 1.00 93.94 183 LYS A C 1
ATOM 1480 O O . LYS A 1 183 ? -12.973 -3.615 -9.638 1.00 93.94 183 LYS A O 1
ATOM 1485 N N . SER A 1 184 ? -12.922 -3.056 -7.469 1.00 96.56 184 SER A N 1
ATOM 1486 C CA . SER A 1 184 ? -11.518 -3.424 -7.275 1.00 96.56 184 SER A CA 1
ATOM 1487 C C . SER A 1 184 ? -11.347 -4.940 -7.229 1.00 96.56 184 SER A C 1
ATOM 1489 O O . SER A 1 184 ? -11.890 -5.630 -6.361 1.00 96.56 184 SER A O 1
ATOM 1491 N N . THR A 1 185 ? -10.532 -5.476 -8.138 1.00 97.31 185 THR A N 1
ATOM 1492 C CA . THR A 1 185 ? -10.114 -6.885 -8.106 1.00 97.31 185 THR A CA 1
ATOM 1493 C C . THR A 1 185 ? -9.379 -7.233 -6.810 1.00 97.31 185 THR A C 1
ATOM 1495 O O . THR A 1 185 ? -9.616 -8.307 -6.260 1.00 97.31 185 THR A O 1
ATOM 1498 N N . PHE A 1 186 ? -8.576 -6.310 -6.268 1.00 97.94 186 PHE A N 1
ATOM 1499 C CA . PHE A 1 186 ? -7.910 -6.484 -4.975 1.00 97.94 186 PHE A CA 1
ATOM 1500 C C . PHE A 1 186 ? -8.927 -6.7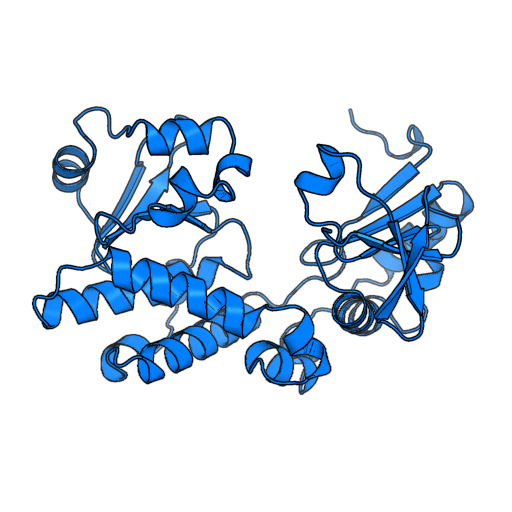31 -3.852 1.00 97.94 186 PHE A C 1
ATOM 1502 O O . PHE A 1 186 ? -8.866 -7.757 -3.171 1.00 97.94 186 PHE A O 1
ATOM 1509 N N . PHE A 1 187 ? -9.925 -5.851 -3.703 1.00 97.81 187 PHE A N 1
ATOM 1510 C CA . PHE A 1 187 ? -10.934 -6.019 -2.655 1.00 97.81 187 PHE A CA 1
ATOM 1511 C C . PHE A 1 187 ? -11.791 -7.270 -2.868 1.00 97.81 187 PHE A C 1
ATOM 1513 O O . PHE A 1 187 ? -12.161 -7.919 -1.891 1.00 97.81 187 PHE A O 1
ATOM 1520 N N . ARG A 1 188 ? -12.074 -7.657 -4.120 1.00 97.62 188 ARG A N 1
ATOM 1521 C CA . ARG A 1 188 ? -12.794 -8.905 -4.420 1.00 97.62 188 ARG A CA 1
ATOM 1522 C C . ARG A 1 188 ? -12.026 -10.143 -3.963 1.00 97.62 188 ARG A C 1
ATOM 1524 O O . ARG A 1 188 ? -12.621 -11.000 -3.312 1.00 97.62 188 ARG A O 1
ATOM 1531 N N . TYR A 1 189 ? -10.730 -10.244 -4.258 1.00 97.44 189 TYR A N 1
ATOM 1532 C CA . TYR A 1 189 ? -9.914 -11.372 -3.796 1.00 97.44 189 TYR A CA 1
ATOM 1533 C C . TYR A 1 189 ? -9.822 -11.419 -2.272 1.00 97.44 189 TYR A C 1
ATOM 1535 O O . TYR A 1 189 ? -10.081 -12.467 -1.675 1.00 97.44 189 TYR A O 1
ATOM 1543 N N . LEU A 1 190 ? -9.567 -10.272 -1.641 1.00 97.06 190 LEU A N 1
ATOM 1544 C CA . LEU A 1 190 ? -9.477 -10.170 -0.190 1.00 97.06 190 LEU A CA 1
ATOM 1545 C C . LEU A 1 190 ? -10.789 -10.558 0.515 1.00 97.06 190 LEU A C 1
ATOM 1547 O O . LEU A 1 190 ? -10.763 -11.266 1.519 1.00 97.06 190 LEU A O 1
ATOM 1551 N N . LYS A 1 191 ? -11.943 -10.139 -0.020 1.00 96.81 191 LYS A N 1
ATOM 1552 C CA . LYS A 1 191 ? -13.271 -10.508 0.499 1.00 96.81 191 LYS A CA 1
ATOM 1553 C C . LYS A 1 191 ? -13.590 -11.986 0.328 1.00 96.81 191 LYS A C 1
ATOM 1555 O O . LYS A 1 191 ? -14.238 -12.571 1.194 1.00 96.81 191 LYS A O 1
ATOM 1560 N N . LYS A 1 192 ? -13.185 -12.567 -0.801 1.00 97.38 192 LYS A N 1
ATOM 1561 C CA . LYS A 1 192 ? -13.505 -13.951 -1.146 1.00 97.38 192 LYS A CA 1
ATOM 1562 C C . LYS A 1 192 ? -12.828 -14.933 -0.189 1.00 97.38 192 LYS A C 1
ATOM 1564 O O . LYS A 1 192 ? -13.476 -15.870 0.265 1.00 97.38 192 LYS A O 1
ATOM 1569 N N . GLU A 1 193 ? -11.547 -14.720 0.109 1.00 96.88 193 GLU A N 1
ATOM 1570 C CA . GLU A 1 193 ? -10.739 -15.636 0.926 1.00 96.88 193 GLU A CA 1
ATOM 1571 C C . GLU A 1 193 ? -9.826 -14.864 1.901 1.00 96.88 193 GLU A C 1
ATOM 1573 O O . GLU A 1 193 ? -8.601 -14.909 1.779 1.00 96.88 193 GLU A O 1
ATOM 1578 N N . PRO A 1 194 ? -10.388 -14.147 2.895 1.00 97.62 194 PRO A N 1
ATOM 1579 C CA . PRO A 1 194 ? -9.606 -13.284 3.785 1.00 97.62 194 PRO A CA 1
ATOM 1580 C C . PRO A 1 194 ? -8.541 -14.037 4.583 1.00 97.62 194 PRO A C 1
ATOM 1582 O O . PRO A 1 194 ? -7.466 -13.491 4.819 1.00 97.62 194 PRO A O 1
ATOM 1585 N N . ASP A 1 195 ? -8.785 -15.304 4.934 1.00 98.19 195 ASP A N 1
ATOM 1586 C CA . ASP A 1 195 ? -7.813 -16.129 5.656 1.00 98.19 195 ASP A CA 1
ATOM 1587 C C . ASP A 1 195 ? -6.535 -16.398 4.838 1.00 98.19 195 ASP A C 1
ATOM 1589 O O . ASP A 1 195 ? -5.521 -16.780 5.419 1.00 98.19 195 ASP A O 1
ATOM 1593 N N . LEU A 1 196 ? -6.524 -16.198 3.513 1.00 98.19 196 LEU A N 1
ATOM 1594 C CA . LEU A 1 196 ? -5.292 -16.273 2.715 1.00 98.19 196 LEU A CA 1
ATOM 1595 C C . LEU A 1 196 ? -4.386 -15.055 2.900 1.00 98.19 196 LEU A C 1
ATOM 1597 O O . LEU A 1 196 ? -3.175 -15.170 2.712 1.00 98.19 196 LEU A O 1
ATOM 1601 N N . TYR A 1 197 ? -4.950 -13.916 3.295 1.00 98.31 197 TYR A N 1
ATOM 1602 C CA . TYR A 1 197 ? -4.258 -12.628 3.284 1.00 98.31 197 TYR A CA 1
ATOM 1603 C C . TYR A 1 197 ? -4.129 -11.996 4.667 1.00 98.31 197 TYR A C 1
ATOM 1605 O O . TYR A 1 197 ? -3.204 -11.221 4.883 1.00 98.31 197 TYR A O 1
ATOM 1613 N N . ILE A 1 198 ? -5.013 -12.324 5.609 1.00 98.38 198 ILE A N 1
ATOM 1614 C CA . ILE A 1 198 ? -5.083 -11.709 6.937 1.00 98.38 198 ILE A CA 1
ATOM 1615 C C . ILE A 1 198 ? -4.777 -12.763 8.006 1.00 98.38 198 ILE A C 1
ATOM 1617 O O . ILE A 1 198 ? -5.312 -13.873 7.989 1.00 98.38 198 ILE A O 1
ATOM 1621 N N . ASN A 1 199 ? -3.911 -12.421 8.957 1.00 97.81 199 ASN A N 1
ATOM 1622 C CA . ASN A 1 199 ? -3.688 -13.221 10.156 1.00 97.81 199 ASN A CA 1
ATOM 1623 C C . ASN A 1 199 ? -4.746 -12.893 11.217 1.00 97.81 199 ASN A C 1
ATOM 1625 O O . ASN A 1 199 ? -5.164 -11.744 11.373 1.00 97.81 199 ASN A O 1
ATOM 1629 N N . LYS A 1 200 ? -5.153 -13.895 12.003 1.00 97.69 200 LYS A N 1
ATOM 1630 C CA . LYS A 1 200 ? -5.899 -13.623 13.237 1.00 97.69 200 LYS A CA 1
ATOM 1631 C C . LYS A 1 200 ? -4.982 -12.914 14.226 1.00 97.69 200 LYS A C 1
ATOM 1633 O O . LYS A 1 200 ? -3.838 -13.327 14.411 1.00 97.69 200 LYS A O 1
ATOM 1638 N N . CYS A 1 201 ? -5.495 -11.870 14.865 1.00 97.81 201 CYS A N 1
ATOM 1639 C CA . CYS A 1 201 ? -4.793 -11.233 15.962 1.00 97.81 201 CYS A CA 1
ATOM 1640 C C . CYS A 1 201 ? -4.732 -12.213 17.139 1.00 97.81 201 CYS A C 1
ATOM 1642 O O . CYS A 1 201 ? -5.681 -12.957 17.389 1.00 97.81 201 CYS A O 1
ATOM 1644 N N . SER A 1 202 ? -3.606 -12.243 17.848 1.00 97.00 202 SER A N 1
ATOM 1645 C CA . SER A 1 202 ? -3.457 -13.157 18.979 1.00 97.00 202 SER A CA 1
ATOM 1646 C C . SER A 1 202 ? -4.406 -12.789 20.124 1.00 97.00 202 SER A C 1
ATOM 1648 O O . SER A 1 202 ? -4.567 -11.611 20.458 1.00 97.00 202 SER A O 1
ATOM 1650 N N . ASP A 1 203 ? -4.942 -13.802 20.806 1.00 96.94 203 ASP A N 1
ATOM 1651 C CA . ASP A 1 203 ? -5.775 -13.602 21.998 1.00 96.94 203 ASP A CA 1
ATOM 1652 C C . ASP A 1 203 ? -5.044 -12.796 23.080 1.00 96.94 203 ASP A C 1
ATOM 1654 O O . ASP A 1 203 ? -5.665 -12.061 23.842 1.00 96.94 203 ASP A O 1
ATOM 1658 N N . MET A 1 204 ? -3.713 -12.897 23.151 1.00 97.81 204 MET A N 1
ATOM 1659 C CA . MET A 1 204 ? -2.902 -12.115 24.085 1.00 97.81 204 MET A CA 1
ATOM 1660 C C . MET A 1 204 ? -3.042 -10.608 23.835 1.00 97.81 204 MET A C 1
ATOM 1662 O O . MET A 1 204 ? -3.282 -9.858 24.780 1.00 97.81 204 MET A O 1
ATOM 1666 N N . VAL A 1 205 ? -2.928 -10.171 22.577 1.00 96.94 205 VAL A N 1
ATOM 1667 C CA . VAL A 1 205 ? -3.066 -8.756 22.198 1.00 96.94 205 VAL A CA 1
ATOM 1668 C C . VAL A 1 205 ? -4.504 -8.287 22.400 1.00 96.94 205 VAL A C 1
ATOM 1670 O O . VAL A 1 205 ? -4.718 -7.234 22.997 1.00 96.94 205 VAL A O 1
ATOM 1673 N N . ILE A 1 206 ? -5.488 -9.090 21.985 1.00 97.81 206 ILE A N 1
ATOM 1674 C CA . ILE A 1 206 ? -6.913 -8.771 22.164 1.00 97.81 206 ILE A CA 1
ATOM 1675 C C . ILE A 1 206 ? -7.237 -8.564 23.649 1.00 97.81 206 ILE A C 1
ATOM 1677 O O . ILE A 1 206 ? -7.771 -7.519 24.030 1.00 97.81 206 ILE A O 1
ATOM 1681 N N . ASN A 1 207 ? -6.860 -9.520 24.501 1.00 97.44 207 ASN A N 1
ATOM 1682 C CA . ASN A 1 207 ? -7.096 -9.447 25.942 1.00 97.44 207 ASN A CA 1
ATOM 1683 C C . ASN A 1 207 ? -6.376 -8.254 26.581 1.00 97.44 207 ASN A C 1
ATOM 1685 O O . ASN A 1 207 ? -6.919 -7.619 27.484 1.00 97.44 207 ASN A O 1
ATOM 1689 N N . TRP A 1 208 ? -5.165 -7.932 26.121 1.00 96.88 208 TRP A N 1
ATOM 1690 C CA . TRP A 1 208 ? -4.414 -6.785 26.622 1.00 96.88 208 TRP A CA 1
ATOM 1691 C C . TRP A 1 208 ? -5.109 -5.459 26.297 1.00 96.88 208 TRP A C 1
ATOM 1693 O O . TRP A 1 208 ? -5.312 -4.649 27.199 1.00 96.88 208 TRP A O 1
ATOM 1703 N N . ILE A 1 209 ? -5.567 -5.260 25.058 1.00 97.12 209 ILE A N 1
ATOM 1704 C CA . ILE A 1 209 ? -6.310 -4.048 24.666 1.00 97.12 209 ILE A CA 1
ATOM 1705 C C . ILE A 1 209 ? -7.613 -3.928 25.469 1.00 97.12 209 ILE A C 1
ATOM 1707 O O . ILE A 1 209 ? -7.915 -2.863 26.003 1.00 97.12 209 ILE A O 1
ATOM 1711 N N . GLN A 1 210 ? -8.347 -5.030 25.649 1.00 96.50 210 GLN A N 1
ATOM 1712 C CA . GLN A 1 210 ? -9.555 -5.046 26.482 1.00 96.50 210 GLN A CA 1
ATOM 1713 C C . GLN A 1 210 ? -9.277 -4.708 27.953 1.00 96.50 210 GLN A C 1
ATOM 1715 O O . GLN A 1 210 ? -10.129 -4.128 28.622 1.00 96.50 210 GLN A O 1
ATOM 1720 N N . GLN A 1 211 ? -8.108 -5.072 28.489 1.00 96.19 211 GLN A N 1
ATOM 1721 C CA . GLN A 1 211 ? -7.699 -4.673 29.838 1.00 96.19 211 GLN A CA 1
ATOM 1722 C C . GLN A 1 211 ? -7.325 -3.191 29.906 1.00 96.19 211 GLN A C 1
ATOM 1724 O O . GLN A 1 211 ? -7.701 -2.525 30.872 1.00 96.19 211 GLN A O 1
ATOM 1729 N N . LEU A 1 212 ? -6.643 -2.659 28.886 1.00 95.94 212 LEU A N 1
ATOM 1730 C CA . LEU A 1 212 ? -6.350 -1.228 28.793 1.00 95.94 212 LEU A CA 1
ATOM 1731 C C . LEU A 1 212 ? -7.641 -0.403 28.792 1.00 95.94 212 LEU A C 1
ATOM 1733 O O . LEU A 1 212 ? -7.745 0.536 29.577 1.00 95.94 212 LEU A O 1
ATOM 1737 N N . ASN A 1 213 ? -8.650 -0.827 28.023 1.00 95.00 213 ASN A N 1
ATOM 1738 C CA . ASN A 1 213 ? -9.948 -0.149 27.912 1.00 95.00 213 ASN A CA 1
ATOM 1739 C C . ASN A 1 213 ? -10.751 -0.106 29.237 1.00 95.00 213 ASN A C 1
ATOM 1741 O O . ASN A 1 213 ? -11.773 0.557 29.350 1.00 95.00 213 ASN A O 1
ATOM 1745 N N . LYS A 1 214 ? -10.307 -0.808 30.291 1.00 95.31 214 LYS A N 1
ATOM 1746 C CA . LYS A 1 214 ? -10.926 -0.720 31.630 1.00 95.31 214 LYS A CA 1
ATOM 1747 C C . LYS A 1 214 ? -10.385 0.425 32.478 1.00 95.31 214 LYS A C 1
ATOM 1749 O O . LYS A 1 214 ? -10.992 0.758 33.491 1.00 95.31 214 LYS A O 1
ATOM 1754 N N . SER A 1 215 ? -9.211 0.957 32.141 1.00 95.19 215 SER A N 1
ATOM 1755 C CA . SER A 1 215 ? -8.507 1.945 32.972 1.00 95.19 215 SER A CA 1
ATOM 1756 C C . SER A 1 215 ? -7.949 3.138 32.198 1.00 95.19 215 SER A C 1
ATOM 1758 O O . SER A 1 215 ? -7.441 4.072 32.816 1.00 95.19 215 SER A O 1
ATOM 1760 N N . LYS A 1 216 ? -8.029 3.116 30.867 1.00 96.69 216 LYS A N 1
ATOM 1761 C CA . LYS A 1 216 ? -7.501 4.136 29.960 1.00 96.69 216 LYS A CA 1
ATOM 1762 C C . LYS A 1 216 ? -8.486 4.372 28.829 1.00 96.69 216 LYS A C 1
ATOM 1764 O O . LYS A 1 216 ? -9.268 3.482 28.519 1.00 96.69 216 LYS A O 1
ATOM 1769 N N . ILE A 1 217 ? -8.375 5.532 28.188 1.00 97.06 217 ILE A N 1
ATOM 1770 C CA . ILE A 1 217 ? -9.097 5.814 26.950 1.00 97.06 217 ILE A CA 1
ATOM 1771 C C . ILE A 1 217 ? -8.357 5.129 25.802 1.00 97.06 217 ILE A C 1
ATOM 1773 O O . ILE A 1 217 ? -7.200 5.451 25.516 1.00 97.06 217 ILE A O 1
ATOM 1777 N N . VAL A 1 218 ? -9.002 4.189 25.127 1.00 97.75 218 VAL A N 1
ATOM 1778 C CA . VAL A 1 218 ? -8.406 3.432 24.025 1.00 97.75 218 VAL A CA 1
ATOM 1779 C C . VAL A 1 218 ? -9.075 3.817 22.716 1.00 97.75 218 VAL A C 1
ATOM 1781 O O . VAL A 1 218 ? -10.293 3.771 22.594 1.00 97.75 218 VAL A O 1
ATOM 1784 N N . PHE A 1 219 ? -8.298 4.191 21.704 1.00 97.06 219 PHE A N 1
ATOM 1785 C CA . PHE A 1 219 ? -8.854 4.609 20.419 1.00 97.06 219 PHE A CA 1
ATOM 1786 C C . PHE A 1 219 ? -8.167 3.929 19.232 1.00 97.06 219 PHE A C 1
ATOM 1788 O O . PHE A 1 219 ? -6.981 3.612 19.277 1.00 97.06 219 PHE A O 1
ATOM 1795 N N . LEU A 1 220 ? -8.926 3.693 18.161 1.00 98.06 220 LEU A N 1
ATOM 1796 C CA . LEU A 1 220 ? -8.425 3.180 16.884 1.00 98.06 220 LEU A CA 1
ATOM 1797 C C . LEU A 1 220 ? -8.410 4.318 15.859 1.00 98.06 220 LEU A C 1
ATOM 1799 O O . LEU A 1 220 ? -9.437 4.962 15.662 1.00 98.06 220 LEU A O 1
ATOM 1803 N N . VAL A 1 221 ? -7.281 4.553 15.187 1.00 97.31 221 VAL A N 1
ATOM 1804 C CA . VAL A 1 221 ? -7.132 5.552 14.113 1.00 97.31 221 VAL A CA 1
ATOM 1805 C C . VAL A 1 221 ? -6.563 4.892 12.867 1.00 97.31 221 VAL A C 1
ATOM 1807 O O . VAL A 1 221 ? -5.350 4.694 12.739 1.00 97.31 221 VAL A O 1
ATOM 1810 N N . THR A 1 222 ? -7.434 4.600 11.908 1.00 97.12 222 THR A N 1
ATOM 1811 C CA . THR A 1 222 ? -7.060 3.928 10.661 1.00 97.12 222 THR A CA 1
ATOM 1812 C C . THR A 1 222 ? -7.215 4.837 9.444 1.00 97.12 222 THR A C 1
ATOM 1814 O O . THR A 1 222 ? -8.089 5.702 9.389 1.00 97.12 222 THR A O 1
ATOM 1817 N N . GLY A 1 223 ? -6.338 4.648 8.453 1.00 94.69 223 GLY A N 1
ATOM 1818 C CA . GLY A 1 223 ? -6.493 5.255 7.126 1.00 94.69 223 GLY A CA 1
ATOM 1819 C C . GLY A 1 223 ? -7.587 4.587 6.286 1.00 94.69 223 GLY A C 1
ATOM 1820 O O . GLY A 1 223 ? -8.046 5.178 5.311 1.00 94.69 223 GLY A O 1
ATOM 1821 N N . SER A 1 224 ? -8.021 3.390 6.681 1.00 95.69 224 SER A N 1
ATOM 1822 C CA . SER A 1 224 ? -9.033 2.596 5.991 1.00 95.69 224 SER A CA 1
ATOM 1823 C C . SER A 1 224 ? -10.426 3.204 6.099 1.00 95.69 224 SER A C 1
ATOM 1825 O O . SER A 1 224 ? -10.797 3.772 7.129 1.00 95.69 224 SER A O 1
ATOM 1827 N N . ASN A 1 225 ? -11.209 3.066 5.029 1.00 95.75 225 ASN A N 1
ATOM 1828 C CA . ASN A 1 225 ? -12.616 3.458 5.022 1.00 95.75 225 ASN A CA 1
ATOM 1829 C C . ASN A 1 225 ? -13.433 2.615 6.014 1.00 95.75 225 ASN A C 1
ATOM 1831 O O . ASN A 1 225 ? -13.019 1.516 6.380 1.00 95.75 225 ASN A O 1
ATOM 1835 N N . VAL A 1 226 ? -14.586 3.128 6.452 1.00 96.00 226 VAL A N 1
ATOM 1836 C CA . VAL A 1 226 ? -15.390 2.538 7.539 1.00 96.00 226 VAL A CA 1
ATOM 1837 C C . VAL A 1 226 ? -15.769 1.076 7.269 1.00 96.00 226 VAL A C 1
ATOM 1839 O O . VAL A 1 226 ? -15.625 0.226 8.147 1.00 96.00 226 VAL A O 1
ATOM 1842 N N . ASP A 1 227 ? -16.216 0.775 6.054 1.00 96.50 227 ASP A N 1
ATOM 1843 C CA . ASP A 1 227 ? -16.609 -0.565 5.613 1.00 96.50 227 ASP A CA 1
ATOM 1844 C C . ASP A 1 227 ? -15.424 -1.542 5.557 1.00 96.50 227 ASP A C 1
ATOM 1846 O O . ASP A 1 227 ? -15.510 -2.658 6.078 1.00 96.50 227 ASP A O 1
ATOM 1850 N N . TYR A 1 228 ? -14.296 -1.108 4.997 1.00 97.25 228 TYR A N 1
ATOM 1851 C CA . TYR A 1 228 ? -13.079 -1.905 4.917 1.00 97.25 228 TYR A CA 1
ATOM 1852 C C . TYR A 1 228 ? -12.475 -2.166 6.302 1.00 97.25 228 TYR A C 1
ATOM 1854 O O . TYR A 1 228 ? -12.156 -3.309 6.628 1.00 97.25 228 TYR A O 1
ATOM 1862 N N . ALA A 1 229 ? -12.401 -1.136 7.150 1.00 97.62 229 ALA A N 1
ATOM 1863 C CA . ALA A 1 229 ? -11.932 -1.253 8.527 1.00 97.62 229 ALA A CA 1
ATOM 1864 C C . ALA A 1 229 ? -12.811 -2.210 9.339 1.00 97.62 229 ALA A C 1
ATOM 1866 O O . ALA A 1 229 ? -12.299 -3.051 10.075 1.00 97.62 229 ALA A O 1
ATOM 1867 N N . HIS A 1 230 ? -14.136 -2.128 9.179 1.00 97.81 230 HIS A N 1
ATOM 1868 C CA . HIS A 1 230 ? -15.046 -3.066 9.824 1.00 97.81 230 HIS A CA 1
ATOM 1869 C C . HIS A 1 230 ? -14.815 -4.503 9.348 1.00 97.81 230 HIS A C 1
ATOM 1871 O O . HIS A 1 230 ? -14.794 -5.412 10.178 1.00 97.81 230 HIS A O 1
ATOM 1877 N N . PHE A 1 231 ? -14.619 -4.724 8.046 1.00 98.12 231 PHE A N 1
ATOM 1878 C CA . PHE A 1 231 ? -14.341 -6.048 7.493 1.00 98.12 231 PHE A CA 1
ATOM 1879 C C . PHE A 1 231 ? -13.042 -6.647 8.049 1.00 98.12 231 PHE A C 1
ATOM 1881 O O . PHE A 1 231 ? -13.064 -7.760 8.582 1.00 98.12 231 PHE A O 1
ATOM 1888 N N . THR A 1 232 ? -11.928 -5.913 7.973 1.00 98.19 232 THR A N 1
ATOM 1889 C CA . THR A 1 232 ? -10.619 -6.417 8.412 1.00 98.19 232 THR A CA 1
ATOM 1890 C C . THR A 1 232 ? -10.574 -6.603 9.925 1.00 98.19 232 THR A C 1
ATOM 1892 O O . THR A 1 232 ? -10.195 -7.681 10.384 1.00 98.19 232 THR A O 1
ATOM 1895 N N . ALA A 1 233 ? -11.061 -5.633 10.708 1.00 98.38 233 ALA A N 1
ATOM 1896 C CA . ALA A 1 233 ? -11.112 -5.731 12.166 1.00 98.38 233 ALA A CA 1
ATOM 1897 C C . ALA A 1 233 ? -12.030 -6.867 12.640 1.00 98.38 233 ALA A C 1
ATOM 1899 O O . ALA A 1 233 ? -11.632 -7.663 13.490 1.00 98.38 233 ALA A O 1
ATOM 1900 N N . SER A 1 234 ? -13.222 -7.021 12.051 1.00 98.25 234 SER A N 1
ATOM 1901 C CA . SER A 1 234 ? -14.120 -8.133 12.405 1.00 98.25 234 SER A CA 1
ATOM 1902 C C . SER A 1 234 ? -13.495 -9.489 12.100 1.00 98.25 234 SER A C 1
ATOM 1904 O O . SER A 1 234 ? -13.731 -10.460 12.823 1.00 98.25 234 SER A O 1
ATOM 1906 N N . HIS A 1 235 ? -12.692 -9.561 11.038 1.00 98.25 235 HIS A N 1
ATOM 1907 C CA . HIS A 1 235 ? -11.998 -10.778 10.666 1.00 98.25 235 HIS A CA 1
ATOM 1908 C C . HIS A 1 235 ? -10.826 -11.093 11.608 1.00 98.25 235 HIS A C 1
ATOM 1910 O O . HIS A 1 235 ? -10.727 -12.238 12.052 1.00 98.25 235 HIS A O 1
ATOM 1916 N N . CYS A 1 236 ? -9.947 -10.134 11.920 1.00 98.19 236 CYS A N 1
ATOM 1917 C CA . CYS A 1 236 ? -8.720 -10.401 12.681 1.00 98.19 236 CYS A CA 1
ATOM 1918 C C . CYS A 1 236 ? -8.876 -10.274 14.206 1.00 98.19 236 CYS A C 1
ATOM 1920 O O . CYS A 1 236 ? -8.250 -11.049 14.923 1.00 98.19 236 CYS A O 1
ATOM 1922 N N . LEU A 1 237 ? -9.718 -9.358 14.698 1.00 98.12 237 LEU A N 1
ATOM 1923 C CA . LEU A 1 237 ? -9.962 -9.105 16.129 1.00 98.12 237 LEU A CA 1
ATOM 1924 C C . LEU A 1 237 ? -11.259 -9.760 16.639 1.00 98.12 237 LEU A C 1
ATOM 1926 O O . LEU A 1 237 ? -11.459 -9.892 17.844 1.00 98.12 237 LEU A O 1
ATOM 1930 N N . GLY A 1 238 ? -12.141 -10.186 15.729 1.00 97.44 238 GLY A N 1
ATOM 1931 C CA . GLY A 1 238 ? -13.413 -10.839 16.039 1.00 97.44 238 GLY A CA 1
ATOM 1932 C C . GLY A 1 238 ? -14.626 -9.908 15.946 1.00 97.44 238 GLY A C 1
ATOM 1933 O O . GLY A 1 238 ? -14.513 -8.691 15.848 1.00 97.44 238 GLY A O 1
ATOM 1934 N N . LYS A 1 239 ? -15.833 -10.488 15.981 1.00 95.56 239 LYS A N 1
ATOM 1935 C CA . LYS A 1 239 ? -17.098 -9.772 15.699 1.00 95.56 239 LYS A CA 1
ATOM 1936 C C . LYS A 1 239 ? -17.372 -8.577 16.620 1.00 95.56 239 LYS A C 1
ATOM 1938 O O . LYS A 1 239 ? -17.992 -7.615 16.187 1.00 95.56 239 LYS A O 1
ATOM 1943 N N . ASN A 1 240 ? -16.887 -8.639 17.859 1.00 95.19 240 ASN A N 1
ATOM 1944 C CA . ASN A 1 240 ? -17.096 -7.610 18.881 1.00 95.19 240 ASN A CA 1
ATOM 1945 C C . ASN A 1 240 ? -15.880 -6.679 19.025 1.00 95.19 240 ASN A C 1
ATOM 1947 O O . ASN A 1 240 ? -15.695 -6.064 20.070 1.00 95.19 240 ASN A O 1
ATOM 1951 N N . TRP A 1 241 ? -15.024 -6.580 18.001 1.00 97.19 241 TRP A N 1
ATOM 1952 C CA . TRP A 1 241 ? -13.815 -5.748 18.041 1.00 97.19 241 TRP A CA 1
ATOM 1953 C C . TRP A 1 241 ? -14.097 -4.298 18.451 1.00 97.19 241 TRP A C 1
ATOM 1955 O O . TRP A 1 241 ? -13.257 -3.664 19.083 1.00 97.19 241 TRP A O 1
ATOM 1965 N N . ARG A 1 242 ? -15.286 -3.768 18.125 1.00 95.75 242 ARG A N 1
ATOM 1966 C CA . ARG A 1 242 ? -15.672 -2.396 18.468 1.00 95.75 242 ARG A CA 1
ATOM 1967 C C . ARG A 1 242 ? -15.660 -2.156 19.977 1.00 95.75 242 ARG A C 1
ATOM 1969 O O . ARG A 1 242 ? -15.322 -1.049 20.381 1.00 95.75 242 ARG A O 1
ATOM 1976 N N . ASP A 1 243 ? -15.958 -3.163 20.793 1.00 95.31 243 ASP A N 1
ATOM 1977 C CA . ASP A 1 243 ? -16.005 -3.047 22.259 1.00 95.31 243 ASP A CA 1
ATOM 1978 C C . ASP A 1 243 ? -14.607 -2.855 22.878 1.00 95.31 243 ASP A C 1
ATOM 1980 O O . ASP A 1 243 ? -14.467 -2.520 24.053 1.00 95.31 243 ASP A O 1
ATOM 1984 N N . MET A 1 244 ? -13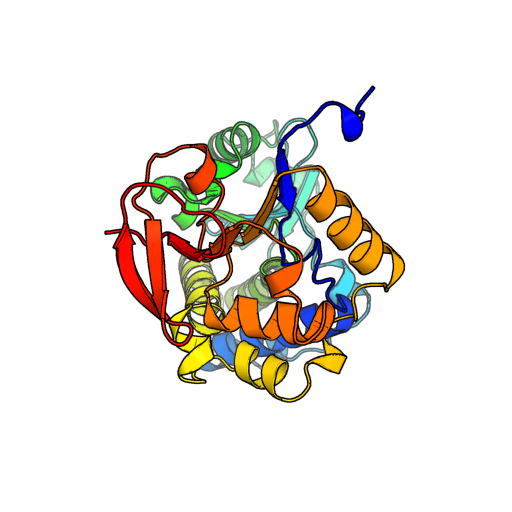.547 -3.061 22.091 1.00 96.81 244 MET A N 1
ATOM 1985 C CA . MET A 1 244 ? -12.161 -2.894 22.529 1.00 96.81 244 MET A CA 1
ATOM 1986 C C . MET A 1 244 ? -11.705 -1.429 22.555 1.00 96.81 244 MET A C 1
ATOM 1988 O O . MET A 1 244 ? -10.643 -1.148 23.105 1.00 96.81 244 MET A O 1
ATOM 1992 N N . PHE A 1 245 ? -12.473 -0.515 21.958 1.00 97.88 245 PHE A N 1
ATOM 1993 C CA . PHE A 1 245 ? -12.087 0.883 21.773 1.00 97.88 245 PHE A CA 1
ATOM 1994 C C . PHE A 1 245 ? -13.186 1.809 22.292 1.00 97.88 245 PHE A C 1
ATOM 1996 O O . PHE A 1 245 ? -14.364 1.588 22.033 1.00 97.88 245 PHE A O 1
ATOM 2003 N N . ASP A 1 246 ? -12.834 2.900 22.954 1.00 97.75 246 ASP A N 1
ATOM 2004 C CA . ASP A 1 246 ? -13.773 3.974 23.268 1.00 97.75 246 ASP A CA 1
ATOM 2005 C C . ASP A 1 246 ? -14.159 4.743 22.004 1.00 97.75 246 ASP A C 1
ATOM 2007 O O . ASP A 1 246 ? -15.339 5.004 21.765 1.00 97.75 246 ASP A O 1
ATOM 2011 N N . ILE A 1 247 ? -13.184 5.047 21.144 1.00 96.75 247 ILE A N 1
ATOM 2012 C CA . ILE A 1 247 ? -13.375 5.830 19.915 1.00 96.75 247 ILE A CA 1
ATOM 2013 C C . ILE A 1 247 ? -12.742 5.092 18.737 1.00 96.75 247 ILE A C 1
ATOM 2015 O O . ILE A 1 247 ? -11.611 4.617 18.820 1.00 96.75 247 ILE A O 1
ATOM 2019 N N . VAL A 1 248 ? -13.451 5.030 17.612 1.00 97.62 248 VAL A N 1
ATOM 2020 C CA . VAL A 1 248 ? -12.891 4.548 16.344 1.00 97.62 248 VAL A CA 1
ATOM 2021 C C . VAL A 1 248 ? -12.965 5.667 15.320 1.00 97.62 248 VAL A C 1
ATOM 2023 O O . VAL A 1 248 ? -14.041 6.203 15.080 1.00 97.62 248 VAL A O 1
ATOM 2026 N N . ILE A 1 249 ? -11.831 5.999 14.716 1.00 96.69 249 ILE A N 1
ATOM 2027 C CA . ILE A 1 249 ? -11.689 7.017 13.680 1.00 96.69 249 ILE A CA 1
ATOM 2028 C C . ILE A 1 249 ? -11.183 6.319 12.418 1.00 96.69 249 ILE A C 1
ATOM 2030 O O . ILE A 1 249 ? -10.024 5.908 12.323 1.00 96.69 249 ILE A O 1
ATOM 2034 N N . CYS A 1 250 ? -12.079 6.173 11.455 1.00 96.75 250 CYS A N 1
ATOM 2035 C CA . CYS A 1 250 ? -11.811 5.659 10.124 1.00 96.75 250 CYS A CA 1
ATOM 2036 C C . CYS A 1 250 ? -11.439 6.797 9.172 1.00 96.75 250 CYS A C 1
ATOM 2038 O O . CYS A 1 250 ? -11.641 7.978 9.463 1.00 96.75 250 CYS A O 1
ATOM 2040 N N . TYR A 1 251 ? -10.881 6.426 8.025 1.00 94.62 251 TYR A N 1
ATOM 2041 C CA . TYR A 1 251 ? -10.478 7.333 6.957 1.00 94.62 251 TYR A CA 1
ATOM 2042 C C . TYR A 1 251 ? -9.667 8.541 7.449 1.00 94.62 251 TYR A C 1
ATOM 2044 O O . TYR A 1 251 ? -9.738 9.629 6.894 1.00 94.62 251 TYR A O 1
ATOM 2052 N N . ALA A 1 252 ? -8.838 8.354 8.481 1.00 92.88 252 ALA A N 1
ATOM 2053 C CA . ALA A 1 252 ? -8.144 9.444 9.164 1.00 92.88 252 ALA A CA 1
ATOM 2054 C C . ALA A 1 252 ? -7.189 10.236 8.246 1.00 92.88 252 ALA A C 1
ATOM 2056 O O . ALA A 1 252 ? -6.722 11.312 8.607 1.00 92.88 252 ALA A O 1
ATOM 2057 N N . ARG A 1 253 ? -6.861 9.714 7.052 1.00 87.00 253 ARG A N 1
ATOM 2058 C CA . ARG A 1 253 ? -5.978 10.368 6.068 1.00 87.00 253 ARG A CA 1
ATOM 2059 C C . ARG A 1 253 ? -4.686 10.885 6.713 1.00 87.00 253 ARG A C 1
ATOM 2061 O O . ARG A 1 253 ? -4.302 12.053 6.579 1.00 87.00 253 ARG A O 1
ATOM 2068 N N . LYS A 1 254 ? -4.029 9.990 7.455 1.00 90.38 254 LYS A N 1
ATOM 2069 C CA . LYS A 1 254 ? -2.701 10.206 8.040 1.00 90.38 254 LYS A CA 1
ATOM 2070 C C . LYS A 1 254 ? -1.692 10.521 6.920 1.00 90.38 254 LYS A C 1
ATOM 2072 O O . LYS A 1 254 ? -1.820 9.960 5.836 1.00 90.38 254 LYS A O 1
ATOM 2077 N N . PRO A 1 255 ? -0.711 11.410 7.148 1.00 86.19 255 PRO A N 1
ATOM 2078 C CA . PRO A 1 255 ? -0.401 12.111 8.399 1.00 86.19 255 PRO A CA 1
ATOM 2079 C C . PRO A 1 255 ? -1.275 13.350 8.657 1.00 86.19 255 PRO A C 1
ATOM 2081 O O . PRO A 1 255 ? -1.133 13.976 9.703 1.00 86.19 255 PRO A O 1
ATOM 2084 N N . GLY A 1 256 ? -2.177 13.706 7.734 1.00 84.44 256 GLY A N 1
ATOM 2085 C CA . GLY A 1 256 ? -3.009 14.907 7.822 1.00 84.44 256 GLY A CA 1
ATOM 2086 C C . GLY A 1 256 ? -3.833 15.002 9.108 1.00 84.44 256 GLY A C 1
ATOM 2087 O O . GLY A 1 256 ? -3.926 16.092 9.658 1.00 84.44 256 GLY A O 1
ATOM 2088 N N . PHE A 1 257 ? -4.313 13.866 9.629 1.00 89.00 257 PHE A N 1
ATOM 2089 C CA . PHE A 1 257 ? -4.950 13.750 10.951 1.00 89.00 257 PHE A CA 1
ATOM 2090 C C . PHE A 1 257 ? -4.185 14.470 12.074 1.00 89.00 257 PHE A C 1
ATOM 2092 O O . PHE A 1 257 ? -4.783 15.093 12.940 1.00 89.00 257 PHE A O 1
ATOM 2099 N N . PHE A 1 258 ? -2.851 14.374 12.068 1.00 88.50 258 PHE A N 1
ATOM 2100 C CA . PHE A 1 258 ? -1.997 14.904 13.134 1.00 88.50 258 PHE A CA 1
ATOM 2101 C C . PHE A 1 258 ? -1.539 16.344 12.884 1.00 88.50 258 PHE A C 1
ATOM 2103 O O . PHE A 1 258 ? -0.952 16.958 13.771 1.00 88.50 258 PHE A O 1
ATOM 2110 N N . LYS A 1 259 ? -1.739 16.859 11.666 1.00 85.75 259 LYS A N 1
ATOM 2111 C CA . LYS A 1 259 ? -1.243 18.175 11.237 1.00 85.75 259 LYS A CA 1
ATOM 2112 C C . LYS A 1 259 ? -2.350 19.218 11.112 1.00 85.75 259 LYS A C 1
ATOM 2114 O O . LYS A 1 259 ? -2.063 20.404 11.240 1.00 85.75 259 LYS A O 1
ATOM 2119 N N . TYR A 1 260 ? -3.579 18.796 10.826 1.00 85.31 260 TYR A N 1
ATOM 2120 C CA . TYR A 1 260 ? -4.670 19.697 10.471 1.00 85.31 260 TYR A CA 1
ATOM 2121 C C . TYR A 1 260 ? -5.930 19.379 11.265 1.00 85.31 260 TYR A C 1
ATOM 2123 O O . TYR A 1 260 ? -6.277 18.215 11.453 1.00 85.31 260 TYR A O 1
ATOM 2131 N N . GLU A 1 261 ? -6.652 20.424 11.653 1.00 86.69 261 GLU A N 1
ATOM 2132 C CA . GLU A 1 261 ? -8.006 20.288 12.178 1.00 86.69 261 GLU A CA 1
ATOM 2133 C C . GLU A 1 261 ? -8.974 20.023 11.022 1.00 86.69 261 GLU A C 1
ATOM 2135 O O . GLU A 1 261 ? -8.979 20.736 10.015 1.00 86.69 261 GLU A O 1
ATOM 2140 N N . ARG A 1 262 ? -9.767 18.959 11.149 1.00 86.94 262 ARG A N 1
ATOM 2141 C CA . ARG A 1 262 ? -10.785 18.553 10.177 1.00 86.94 262 ARG A CA 1
ATOM 2142 C C . ARG A 1 262 ? -12.049 18.146 10.920 1.00 86.94 262 ARG A C 1
ATOM 2144 O O . ARG A 1 262 ? -11.925 17.565 12.002 1.00 86.94 262 ARG A O 1
ATOM 2151 N N . PRO A 1 263 ? -13.232 18.414 10.350 1.00 89.31 263 PRO A N 1
ATOM 2152 C CA . PRO A 1 263 ? -14.468 17.939 10.939 1.00 89.31 263 PRO A CA 1
ATOM 2153 C C . PRO A 1 263 ? -14.493 16.409 10.979 1.00 89.31 263 PRO A C 1
ATOM 2155 O O . PRO A 1 263 ? -13.926 15.724 10.120 1.00 89.31 263 PRO A O 1
ATOM 2158 N N . PHE A 1 264 ? -15.154 15.879 12.000 1.00 92.62 264 PHE A N 1
ATOM 2159 C CA . PHE A 1 264 ? -15.455 14.459 12.087 1.00 92.62 264 PHE A CA 1
ATOM 2160 C C . PHE A 1 264 ? -16.822 14.204 11.464 1.00 92.62 264 PHE A C 1
ATOM 2162 O O . PHE A 1 264 ? -17.675 15.080 11.414 1.00 92.62 264 PHE A O 1
ATOM 2169 N N . PHE A 1 265 ? -17.057 12.986 11.005 1.00 94.12 265 PHE A N 1
ATOM 2170 C CA . PHE A 1 265 ? -18.356 12.558 10.505 1.00 94.12 265 PHE A CA 1
ATOM 2171 C C . PHE A 1 265 ? -18.806 11.363 11.324 1.00 94.12 265 PHE A C 1
ATOM 2173 O O . PHE A 1 265 ? -18.031 10.429 11.540 1.00 94.12 265 PHE A O 1
ATOM 2180 N N . ALA A 1 266 ? -20.051 11.388 11.788 1.00 93.75 266 ALA A N 1
ATOM 2181 C CA . ALA A 1 266 ? -20.671 10.200 12.346 1.00 93.75 266 ALA A CA 1
ATOM 2182 C C . ALA A 1 266 ? -20.803 9.139 11.249 1.00 93.75 266 ALA A C 1
ATOM 2184 O O . ALA A 1 266 ? -20.971 9.465 10.072 1.00 93.75 266 ALA A O 1
ATOM 2185 N N . THR A 1 267 ? -20.744 7.867 11.635 1.00 93.19 267 THR A N 1
ATOM 2186 C CA . THR A 1 267 ? -20.985 6.768 10.699 1.00 93.19 267 THR A CA 1
ATOM 2187 C C . THR A 1 267 ? -22.296 6.067 11.006 1.00 93.19 267 THR A C 1
ATOM 2189 O O . THR A 1 267 ? -22.572 5.756 12.170 1.00 93.19 267 THR A O 1
ATOM 2192 N N . LYS A 1 268 ? -23.059 5.743 9.966 1.00 91.81 268 LYS A N 1
ATOM 2193 C CA . LYS A 1 268 ? -24.287 4.955 10.035 1.00 91.81 268 LYS A CA 1
ATOM 2194 C C . LYS A 1 268 ? -24.258 3.899 8.936 1.00 91.81 268 LYS A C 1
ATOM 2196 O O . LYS A 1 268 ? -23.902 4.205 7.806 1.00 91.81 268 LYS A O 1
ATOM 2201 N N . ASP A 1 269 ? -24.585 2.655 9.284 1.00 90.88 269 ASP A N 1
ATOM 2202 C CA . ASP A 1 269 ? -24.599 1.524 8.343 1.00 90.88 269 ASP A CA 1
ATOM 2203 C C . ASP A 1 269 ? -23.283 1.373 7.545 1.00 90.88 269 ASP A C 1
ATOM 2205 O O . ASP A 1 269 ? -23.288 1.069 6.357 1.00 90.88 269 ASP A O 1
ATOM 2209 N N . LEU A 1 270 ? -22.146 1.589 8.225 1.00 91.25 270 LEU A N 1
ATOM 2210 C CA . LEU A 1 270 ? -20.782 1.573 7.665 1.00 91.25 270 LEU A CA 1
ATOM 2211 C C . LEU A 1 270 ? -20.494 2.649 6.600 1.00 91.25 270 LEU A C 1
ATOM 2213 O O . LEU A 1 270 ? -19.509 2.544 5.871 1.00 91.25 270 LEU A O 1
ATOM 2217 N N . CYS A 1 271 ? -21.300 3.706 6.561 1.00 89.88 271 CYS A N 1
ATOM 2218 C CA . CYS A 1 271 ? -21.128 4.863 5.688 1.00 89.88 271 CYS A CA 1
ATOM 2219 C C . CYS A 1 271 ? -20.990 6.147 6.512 1.00 89.88 271 CYS A C 1
ATOM 2221 O O . CYS A 1 271 ? -21.457 6.214 7.650 1.00 89.88 271 CYS A O 1
ATOM 2223 N N . GLU A 1 272 ? -20.362 7.174 5.938 1.00 90.62 272 GLU A N 1
ATOM 2224 C CA . GLU A 1 272 ? -20.425 8.527 6.494 1.00 90.62 272 GLU A CA 1
ATOM 2225 C C . GLU A 1 272 ? -21.863 9.061 6.454 1.00 90.62 272 GLU A C 1
ATOM 2227 O O . GLU A 1 272 ? -22.577 8.864 5.472 1.00 90.62 272 GLU A O 1
ATOM 2232 N N . ASP A 1 273 ? -22.274 9.723 7.532 1.00 89.94 273 ASP A N 1
ATOM 2233 C CA . ASP A 1 273 ? -23.596 10.327 7.688 1.00 89.94 273 ASP A CA 1
ATOM 2234 C C . ASP A 1 273 ? -23.437 11.838 7.937 1.00 89.94 273 ASP A C 1
ATOM 2236 O O . ASP A 1 273 ? -22.965 12.571 7.067 1.00 89.94 273 ASP A O 1
ATOM 2240 N N . SER A 1 274 ? -23.777 12.330 9.129 1.00 90.62 274 SER A N 1
ATOM 2241 C CA . SER A 1 274 ? -23.708 13.752 9.464 1.00 90.62 274 SER A CA 1
ATOM 2242 C C . SER A 1 274 ? -22.322 14.199 9.934 1.00 90.62 274 SER A C 1
ATOM 2244 O O . SER A 1 274 ? -21.670 13.501 10.716 1.00 90.62 274 SER A O 1
ATOM 2246 N N . GLU A 1 275 ? -21.929 15.415 9.551 1.00 92.06 275 GLU A N 1
ATOM 2247 C CA . GLU A 1 275 ? -20.795 16.120 10.155 1.00 92.06 275 GLU A CA 1
ATOM 2248 C C . GLU A 1 275 ? -21.028 16.335 11.659 1.00 92.06 275 GLU A C 1
ATOM 2250 O O . GLU A 1 275 ? -22.128 16.688 12.095 1.00 92.06 275 GLU A O 1
ATOM 2255 N N . ILE A 1 276 ? -19.980 16.130 12.449 1.00 87.06 276 ILE A N 1
ATOM 2256 C CA . ILE A 1 276 ? -19.918 16.403 13.880 1.00 87.06 276 ILE A CA 1
ATOM 2257 C C . ILE A 1 276 ? -18.637 17.195 14.193 1.00 87.06 276 ILE A C 1
ATOM 2259 O O . ILE A 1 276 ? -17.599 17.021 13.557 1.00 87.06 276 ILE A O 1
ATOM 2263 N N . GLY A 1 277 ? -18.691 18.070 15.198 1.00 81.31 277 GLY A N 1
ATOM 2264 C CA . GLY A 1 277 ? -17.557 18.942 15.526 1.00 81.31 277 GLY A CA 1
ATOM 2265 C C . GLY A 1 277 ? -16.385 18.208 16.185 1.00 81.31 277 GLY A C 1
ATOM 2266 O O . GLY A 1 277 ? -15.266 18.227 15.679 1.00 81.31 277 GLY A O 1
ATOM 2267 N N . LEU A 1 278 ? -16.635 17.566 17.328 1.00 85.56 278 LEU A N 1
ATOM 2268 C CA . LEU A 1 278 ? -15.614 16.880 18.125 1.00 85.56 278 LEU A CA 1
ATOM 2269 C C . LEU A 1 278 ? -15.890 15.374 18.187 1.00 85.56 278 LEU A C 1
ATOM 2271 O O . LEU A 1 278 ? -17.049 14.965 18.096 1.00 85.56 278 LEU A O 1
ATOM 2275 N N . PRO A 1 279 ? -14.848 14.540 18.357 1.00 86.19 279 PRO A N 1
ATOM 2276 C CA . PRO A 1 279 ? -15.033 13.107 18.481 1.00 86.19 279 PRO A CA 1
ATOM 2277 C C . PRO A 1 279 ? -15.744 12.765 19.795 1.00 86.19 279 PRO A C 1
ATOM 2279 O O . PRO A 1 279 ? -15.417 13.293 20.858 1.00 86.19 279 PRO A O 1
ATOM 2282 N N . GLU A 1 280 ? -16.703 11.848 19.715 1.00 88.00 280 GLU A N 1
ATOM 2283 C CA . GLU A 1 280 ? -17.517 11.407 20.847 1.00 88.00 280 GLU A CA 1
ATOM 2284 C C . GLU A 1 280 ? -17.166 9.976 21.271 1.00 88.00 280 GLU A C 1
ATOM 2286 O O . GLU A 1 280 ? -16.918 9.095 20.440 1.00 88.00 280 GLU A O 1
ATOM 2291 N N . MET A 1 281 ? -17.206 9.727 22.582 1.00 92.00 281 MET A N 1
ATOM 2292 C CA . MET A 1 281 ? -17.029 8.390 23.152 1.00 92.00 281 MET A CA 1
ATOM 2293 C C . MET A 1 281 ? -18.116 7.425 22.664 1.00 92.00 281 MET A C 1
ATOM 2295 O O . MET A 1 281 ? -19.278 7.792 22.489 1.00 92.00 281 MET A O 1
ATOM 2299 N N . GLY A 1 282 ? -17.740 6.166 22.454 1.00 91.38 282 GLY A N 1
ATOM 2300 C CA . GLY A 1 282 ? -18.637 5.105 21.997 1.00 91.38 282 GLY A CA 1
ATOM 2301 C C . GLY A 1 282 ? -19.012 5.180 20.513 1.00 91.38 282 GLY A C 1
ATOM 2302 O O . GLY A 1 282 ? -19.801 4.357 20.050 1.00 91.38 282 GLY A O 1
ATOM 2303 N N . LYS A 1 283 ? -18.459 6.125 19.738 1.00 92.81 283 LYS A N 1
ATOM 2304 C CA . LYS A 1 283 ? -18.782 6.292 18.312 1.00 92.81 283 LYS A CA 1
ATOM 2305 C C . LYS A 1 283 ? -17.735 5.700 17.374 1.00 92.81 283 LYS A C 1
ATOM 2307 O O . LYS A 1 283 ? -16.558 5.564 17.713 1.00 92.81 283 LYS A O 1
ATOM 2312 N N . VAL A 1 284 ? -18.194 5.319 16.187 1.00 94.25 284 VAL A N 1
ATOM 2313 C CA . VAL A 1 284 ? -17.348 5.136 15.005 1.00 94.25 284 VAL A CA 1
ATOM 2314 C C . VAL A 1 284 ? -17.502 6.398 14.167 1.00 94.25 284 VAL A C 1
ATOM 2316 O O . VAL A 1 284 ? -18.621 6.869 13.951 1.00 94.25 284 VAL A O 1
ATOM 2319 N N . LEU A 1 285 ? -16.371 6.966 13.778 1.00 95.00 285 LEU A N 1
ATOM 2320 C CA . LEU A 1 285 ? -16.252 8.258 13.124 1.00 95.00 285 LEU A CA 1
ATOM 2321 C C . LEU A 1 285 ? -15.448 8.105 11.835 1.00 95.00 285 LEU A C 1
ATOM 2323 O O . LEU A 1 285 ? -14.657 7.173 11.705 1.00 95.00 285 LEU A O 1
ATOM 2327 N N . SER A 1 286 ? -15.608 9.044 10.912 1.00 93.56 286 SER A N 1
ATOM 2328 C CA . SER A 1 286 ? -14.770 9.189 9.719 1.00 93.56 286 SER A CA 1
ATOM 2329 C C . SER A 1 286 ? -14.208 10.611 9.627 1.00 93.56 286 SER A C 1
ATOM 2331 O O . SER A 1 286 ? -14.748 11.533 10.242 1.00 93.56 286 SER A O 1
ATOM 2333 N N . GLN A 1 287 ? -13.135 10.801 8.860 1.00 88.56 287 GLN A N 1
ATOM 2334 C CA . GLN A 1 287 ? -12.637 12.120 8.466 1.00 88.56 287 GLN A CA 1
ATOM 2335 C C . GLN A 1 287 ? -12.528 12.224 6.943 1.00 88.56 287 GLN A C 1
ATOM 2337 O O . GLN A 1 287 ? -11.531 11.831 6.341 1.00 88.56 287 GLN A O 1
ATOM 2342 N N . VAL A 1 288 ? -13.540 12.798 6.300 1.00 71.94 288 VAL A N 1
ATOM 2343 C CA . VAL A 1 288 ? -13.493 13.121 4.867 1.00 71.94 288 VAL A CA 1
ATOM 2344 C C . VAL A 1 288 ? -12.972 14.535 4.628 1.00 71.94 288 VAL A C 1
ATOM 2346 O O . VAL A 1 288 ? -13.016 15.397 5.502 1.00 71.94 288 VAL A O 1
ATOM 2349 N N . TYR A 1 289 ? -12.431 14.762 3.431 1.00 60.38 289 TYR A N 1
ATOM 2350 C CA . TYR A 1 289 ? -12.214 16.121 2.940 1.00 60.38 289 TYR A CA 1
ATOM 2351 C C . TYR A 1 289 ? -13.551 16.681 2.452 1.00 60.38 289 TYR A C 1
ATOM 2353 O O . TYR A 1 289 ? -14.297 15.957 1.788 1.00 60.38 289 TYR A O 1
ATOM 2361 N N . CYS A 1 290 ? -13.798 17.957 2.746 1.00 41.91 290 CYS A N 1
ATOM 2362 C CA . CYS A 1 290 ? -14.648 18.795 1.907 1.00 41.91 290 CYS A CA 1
ATOM 2363 C C . CYS A 1 290 ? -13.941 19.075 0.574 1.00 41.91 290 CYS A C 1
ATOM 2365 O O . CYS A 1 290 ? -12.695 19.239 0.597 1.00 41.91 290 CYS A O 1
#

Sequence (290 aa):
SFNVDRYDCIGFDLDNTLCEYKIDALVRMEYNVMAEHLISKGYSAHILAAPLDAKEMDFMQRGLLLDFERGNIIKLDNFGKVSRASHGTRSLNDEEIKNMYGESKKCQLILEFFNDLTVAWESSVSHKFRALLDFFDMPASLAYARSIDDMDNRSNNNYMECGKDIMAVFQEMYAREHFSNEKSTFFRYLKKEPDLYINKCSDMVINWIQQLNKSKIVFLVTGSNVDYAHFTASHCLGKNWRDMFDIVICYARKPGFFKYERPFFATKDLCEDSEIGLPEMGKVLSQVYC

Organism: NCBI:txid156445

pLDDT: mean 92.77, std 8.47, range [41.91, 98.81]

Radius of gyration: 20.83 Å; chains: 1; bounding box: 54×37×61 Å